Protein AF-Q5BXI2-F1 (afdb_monomer)

Sequence (247 aa):
CCRCGTRFLVDEFGHSLTKGECIYHWGKAVKQRSFGRGFDLRYLCCDGEIGQLGCQICPKGHVHDANKWLDNEGFVVTLPPLPKSSNCDEDENSDCNVYALDCEMVYTTGGCELARITIVNSKYQPILDEFVCPDNPVIDCNSRFSGLKLEDIEQAKYHITDIQAKLLNLFDSDTILVGHSLESDLIALKLIHKKIVDTSIVFPHRLGLPNKRALRNLVSEILQQIIQQDGKWFYLYCYKVIINSAY

Secondary structure (DSSP, 8-state):
-TTT-----B-TTS-B---S-EEE--SPEEEEEETTTEEEEEETTT-PBTTSPPSEEETT-----THHHH---S-EEPPPPPPPPTTS---TT---SEEEEEEEEEEETTEEEEEEEEEEETTS-EEEEEEB--SS-EEE--HHHH---HHHHHT--B-HHHHHHHHHHH--TT-EEEESSTHHHHHHTTEE-S-EEEHHHHS--TT-TT----HHHHHHHHS-----TT-TTHHHHHHHHHHHH--

Nearest PDB structures (foldseek):
  5z9x-assembly1_A  TM=8.517E-01  e=2.826E-11  Arabidopsis thaliana
  7yw5-assembly1_A  TM=8.524E-01  e=2.106E-10  Homo sapiens
  4czw-assembly1_A  TM=7.501E-01  e=2.378E-10  Neurospora crassa
  7yw5-assembly2_B  TM=8.332E-01  e=3.065E-09  Homo sapiens
  1wlj-assembly1_A  TM=8.380E-01  e=5.986E-09  Homo sapiens

InterPro domains:
  IPR012337 Ribonuclease H-like superfamily [SSF53098] (93-230)
  IPR013520 Ribonuclease H-like domain [SM00479] (97-246)
  IPR034922 RNA exonuclease 1-like, exonuclease domain [cd06145] (99-232)
  IPR036397 Ribonuclease H superfamily [G3DSA:3.30.420.10] (94-232)
  IPR047021 RNA exonuclease REXO1/REXO3/REXO4-like [PTHR12801] (71-230)

Structure (mmCIF, N/CA/C/O backbone):
data_AF-Q5BXI2-F1
#
_entry.id   AF-Q5BXI2-F1
#
loop_
_atom_site.group_PDB
_atom_site.id
_atom_site.type_symbol
_atom_site.label_atom_id
_atom_site.label_alt_id
_atom_site.label_comp_id
_atom_site.label_asym_id
_atom_site.label_entity_id
_atom_site.label_seq_id
_atom_site.pdbx_PDB_ins_code
_atom_site.Cartn_x
_atom_site.Cartn_y
_atom_site.Cartn_z
_atom_site.occupancy
_atom_site.B_iso_or_equiv
_atom_site.auth_seq_id
_atom_site.auth_comp_id
_atom_site.auth_asym_id
_atom_site.auth_atom_id
_atom_site.pdbx_PDB_model_num
ATOM 1 N N . CYS A 1 1 ? 6.507 -8.242 -16.209 1.00 90.88 1 CYS A N 1
ATOM 2 C CA . CYS A 1 1 ? 6.976 -7.127 -15.370 1.00 90.88 1 CYS A CA 1
ATOM 3 C C . CYS A 1 1 ? 5.964 -5.999 -15.469 1.00 90.88 1 CYS A C 1
ATOM 5 O O . CYS A 1 1 ? 5.747 -5.518 -16.579 1.00 90.88 1 CYS A O 1
ATOM 7 N N . CYS A 1 2 ? 5.356 -5.579 -14.358 1.00 91.19 2 CYS A N 1
ATOM 8 C CA . CYS A 1 2 ? 4.360 -4.497 -14.365 1.00 91.19 2 CYS A CA 1
ATOM 9 C C . CYS A 1 2 ? 4.967 -3.102 -14.626 1.00 91.19 2 CYS A C 1
ATOM 11 O O . CYS A 1 2 ? 4.235 -2.163 -14.915 1.00 91.19 2 CYS A O 1
ATOM 13 N N . ARG A 1 3 ? 6.303 -2.964 -14.586 1.00 92.00 3 ARG A N 1
ATOM 14 C CA . ARG A 1 3 ? 7.014 -1.700 -14.849 1.00 92.00 3 ARG A CA 1
ATOM 15 C C . ARG A 1 3 ? 7.479 -1.531 -16.296 1.00 92.00 3 ARG A C 1
ATOM 17 O O . ARG A 1 3 ? 7.164 -0.533 -16.928 1.00 92.00 3 ARG A O 1
ATOM 24 N N . CYS A 1 4 ? 8.250 -2.487 -16.819 1.00 90.12 4 CYS A N 1
ATOM 25 C CA . CYS A 1 4 ? 8.868 -2.386 -18.151 1.00 90.12 4 CYS A CA 1
ATOM 26 C C . CYS A 1 4 ? 8.162 -3.213 -19.240 1.00 90.12 4 CYS A C 1
ATOM 28 O O . CYS A 1 4 ? 8.583 -3.191 -20.390 1.00 90.12 4 CYS A O 1
ATOM 30 N N . GLY A 1 5 ? 7.138 -4.001 -18.893 1.00 88.62 5 GLY A N 1
ATOM 31 C CA . GLY A 1 5 ? 6.419 -4.864 -19.838 1.00 88.62 5 GLY A CA 1
ATOM 32 C C . GLY A 1 5 ? 7.137 -6.165 -20.226 1.00 88.62 5 GLY A C 1
ATOM 33 O O . GLY A 1 5 ? 6.490 -7.084 -20.720 1.00 88.62 5 GLY A O 1
ATOM 34 N N . THR A 1 6 ? 8.439 -6.312 -19.947 1.00 89.50 6 THR A N 1
ATOM 35 C CA . THR A 1 6 ? 9.192 -7.555 -20.205 1.00 89.50 6 THR A CA 1
ATOM 36 C C . THR A 1 6 ? 8.563 -8.753 -19.492 1.00 89.50 6 THR A C 1
ATOM 38 O O . THR A 1 6 ? 8.090 -8.635 -18.355 1.00 89.50 6 THR A O 1
ATOM 41 N N . ARG A 1 7 ? 8.590 -9.931 -20.130 1.00 88.94 7 ARG A N 1
ATOM 42 C CA . ARG A 1 7 ? 8.135 -11.186 -19.519 1.00 88.94 7 ARG A CA 1
ATOM 43 C C . ARG A 1 7 ? 8.965 -11.485 -18.265 1.00 88.94 7 ARG A C 1
ATOM 45 O O . ARG A 1 7 ? 10.182 -11.636 -18.340 1.00 88.94 7 ARG A O 1
ATOM 52 N N . PHE A 1 8 ? 8.289 -11.545 -17.122 1.00 87.81 8 PHE A N 1
ATOM 53 C CA . PHE A 1 8 ? 8.896 -11.858 -15.832 1.00 87.81 8 PHE A CA 1
ATOM 54 C C . PHE A 1 8 ? 8.501 -13.280 -15.446 1.00 87.81 8 PHE A C 1
ATOM 56 O O . PHE A 1 8 ? 7.307 -13.567 -15.387 1.00 87.81 8 PHE A O 1
ATOM 63 N N . LEU A 1 9 ? 9.488 -14.157 -15.278 1.00 85.50 9 LEU A N 1
ATOM 64 C CA . LEU A 1 9 ? 9.309 -15.545 -14.870 1.00 85.50 9 LEU A CA 1
ATOM 65 C C . LEU A 1 9 ? 9.995 -15.746 -13.520 1.00 85.50 9 LEU A C 1
ATOM 67 O O . LEU A 1 9 ? 11.162 -15.377 -13.371 1.00 85.50 9 LEU A O 1
ATOM 71 N N . VAL A 1 10 ? 9.273 -16.347 -12.583 1.00 83.50 10 VAL A N 1
ATOM 72 C CA . VAL A 1 10 ? 9.788 -16.823 -11.296 1.00 83.50 10 VAL A CA 1
ATOM 73 C C . VAL A 1 10 ? 9.682 -18.343 -11.259 1.00 83.50 10 VAL A C 1
ATOM 75 O O . VAL A 1 10 ? 8.802 -18.909 -11.914 1.00 83.50 10 VAL A O 1
ATOM 78 N N . ASP A 1 11 ? 10.611 -18.999 -10.572 1.00 82.94 11 ASP A N 1
ATOM 79 C CA . ASP A 1 11 ? 10.521 -20.434 -10.306 1.00 82.94 11 ASP A CA 1
ATOM 80 C C . ASP A 1 11 ? 9.551 -20.739 -9.149 1.00 82.94 11 ASP A C 1
ATOM 82 O O . ASP A 1 11 ? 8.935 -19.842 -8.572 1.00 82.94 11 ASP A O 1
ATOM 86 N N . GLU A 1 12 ? 9.398 -22.022 -8.821 1.00 78.38 12 GLU A N 1
ATOM 87 C CA . GLU A 1 12 ? 8.531 -22.496 -7.732 1.00 78.38 12 GLU A CA 1
ATOM 88 C C . GLU A 1 12 ? 8.981 -22.045 -6.330 1.00 78.38 12 GLU A C 1
ATOM 90 O O . GLU A 1 12 ? 8.193 -22.094 -5.390 1.00 78.38 12 GLU A O 1
ATOM 95 N N . PHE A 1 13 ? 10.222 -21.570 -6.193 1.00 73.56 13 PHE A N 1
ATOM 96 C CA . PHE A 1 13 ? 10.795 -21.042 -4.954 1.00 73.56 13 PHE A CA 1
ATOM 97 C C . PHE A 1 13 ? 10.788 -19.505 -4.921 1.00 73.56 13 PHE A C 1
ATOM 99 O O . PHE A 1 13 ? 11.343 -18.900 -4.005 1.00 73.56 13 PHE A O 1
ATOM 106 N N . GLY A 1 14 ? 10.188 -18.864 -5.928 1.00 72.88 14 GLY A N 1
ATOM 107 C CA . GLY A 1 14 ? 10.138 -17.413 -6.065 1.00 72.88 14 GLY A CA 1
ATOM 108 C C . GLY A 1 14 ? 11.410 -16.789 -6.645 1.00 72.88 14 GLY A C 1
ATOM 109 O O . GLY A 1 14 ? 11.481 -15.573 -6.783 1.00 72.88 14 GLY A O 1
ATOM 110 N N . HIS A 1 15 ? 12.433 -17.537 -7.052 1.00 78.31 15 HIS A N 1
ATOM 111 C CA . HIS A 1 15 ? 13.613 -16.906 -7.643 1.00 78.31 15 HIS A CA 1
ATOM 112 C C . HIS A 1 15 ? 13.342 -16.420 -9.070 1.00 78.31 15 HIS A C 1
ATOM 114 O O . HIS A 1 15 ? 12.732 -17.106 -9.892 1.00 78.31 15 HIS A O 1
ATOM 120 N N . SER A 1 16 ? 13.848 -15.227 -9.395 1.00 82.94 16 SER A N 1
ATOM 121 C CA . SER A 1 16 ? 13.738 -14.659 -10.741 1.00 82.94 16 SER A CA 1
ATOM 122 C C . SER A 1 16 ? 14.539 -15.474 -11.761 1.00 82.94 16 SER A C 1
ATOM 124 O O . SER A 1 16 ? 15.770 -15.498 -11.728 1.00 82.94 16 SER A O 1
ATOM 126 N N . LEU A 1 17 ? 13.843 -16.061 -12.736 1.00 84.19 17 LEU A N 1
ATOM 127 C CA . LEU A 1 17 ? 14.441 -16.710 -13.908 1.00 84.19 17 LEU A CA 1
ATOM 128 C C . LEU A 1 17 ? 14.767 -15.702 -15.017 1.00 84.19 17 LEU A C 1
ATOM 130 O O . LEU A 1 17 ? 15.656 -15.934 -15.842 1.00 84.19 17 LEU A O 1
ATOM 134 N N . THR A 1 18 ? 14.057 -14.571 -15.052 1.00 81.75 18 THR A N 1
ATOM 135 C CA . THR A 1 18 ? 14.346 -13.486 -15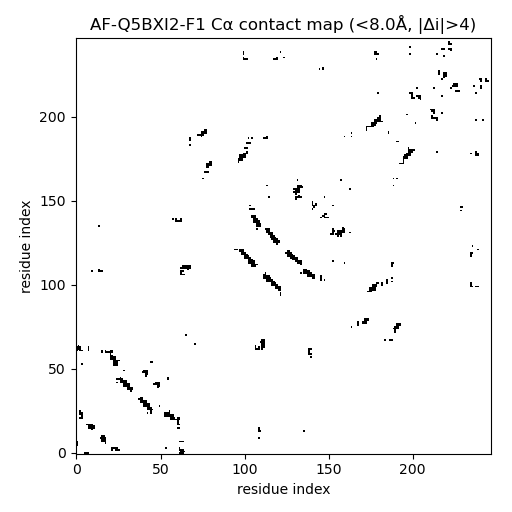.993 1.00 81.75 18 THR A CA 1
ATOM 136 C C . THR A 1 18 ? 15.645 -12.792 -15.587 1.00 81.75 18 THR A C 1
ATOM 138 O O . THR A 1 18 ? 15.716 -12.140 -14.547 1.00 81.75 18 THR A O 1
ATOM 141 N N . LYS A 1 19 ? 16.678 -12.924 -16.424 1.00 77.19 19 LYS A N 1
ATOM 142 C CA . LYS A 1 19 ? 17.971 -12.252 -16.244 1.00 77.19 19 LYS A CA 1
ATOM 143 C C . LYS A 1 19 ? 17.949 -10.868 -16.892 1.00 77.19 19 LYS A C 1
ATOM 145 O O . LYS A 1 19 ? 17.468 -10.731 -18.014 1.00 77.19 19 LYS A O 1
ATOM 150 N N . GLY A 1 20 ? 18.528 -9.880 -16.214 1.00 81.25 20 GLY A N 1
ATOM 151 C CA . GLY A 1 20 ? 18.693 -8.519 -16.724 1.00 81.25 20 GLY A CA 1
ATOM 152 C C . GLY A 1 20 ? 18.150 -7.450 -15.780 1.00 81.25 20 GLY A C 1
ATOM 153 O O . GLY A 1 20 ? 17.388 -7.729 -14.855 1.00 81.25 20 GLY A O 1
ATOM 154 N N . GLU A 1 21 ? 18.568 -6.213 -16.023 1.00 87.69 21 GLU A N 1
ATOM 155 C CA . GLU A 1 21 ? 18.090 -5.052 -15.284 1.00 87.69 21 GLU A CA 1
ATOM 156 C C . GLU A 1 21 ? 16.706 -4.627 -15.786 1.00 87.69 21 GLU A C 1
ATOM 158 O O . GLU A 1 21 ? 16.437 -4.571 -16.990 1.00 87.69 21 GLU A O 1
ATOM 163 N N . CYS A 1 22 ? 15.813 -4.276 -14.861 1.00 92.38 22 CYS A N 1
ATOM 164 C CA . CYS A 1 22 ? 14.521 -3.718 -15.232 1.00 92.38 22 CYS A CA 1
ATOM 165 C C . CYS A 1 22 ? 14.654 -2.204 -15.411 1.00 92.38 22 CYS A C 1
ATOM 167 O O . CYS A 1 22 ? 14.679 -1.457 -14.433 1.00 92.38 22 CYS A O 1
ATOM 169 N N . ILE A 1 23 ? 14.693 -1.761 -16.667 1.00 93.50 23 ILE A N 1
ATOM 170 C CA . ILE A 1 23 ? 14.739 -0.347 -17.050 1.00 93.50 23 ILE A CA 1
ATOM 171 C C . ILE A 1 23 ? 13.316 0.124 -17.381 1.00 93.50 23 ILE A C 1
ATOM 173 O O . ILE A 1 23 ? 12.666 -0.431 -18.268 1.00 93.50 23 ILE A O 1
ATOM 177 N N . TYR A 1 24 ? 12.798 1.117 -16.658 1.00 93.56 24 TYR A N 1
ATOM 178 C CA . TYR A 1 24 ? 11.396 1.538 -16.751 1.00 93.56 24 TYR A CA 1
ATOM 179 C C . TYR A 1 24 ? 11.196 3.045 -16.548 1.00 93.56 24 TYR A C 1
ATOM 181 O O . TYR A 1 24 ? 12.058 3.750 -16.024 1.00 93.56 24 TYR A O 1
ATOM 189 N N . HIS A 1 25 ? 10.030 3.535 -16.969 1.00 93.06 25 HIS A N 1
ATOM 190 C CA . HIS A 1 25 ? 9.534 4.876 -16.654 1.00 93.06 25 HIS A CA 1
ATOM 191 C C . HIS A 1 25 ? 8.541 4.767 -15.501 1.00 93.06 25 HIS A C 1
ATOM 193 O O . HIS A 1 25 ? 7.536 4.071 -15.618 1.00 93.06 25 HIS A O 1
ATOM 199 N N . TRP A 1 26 ? 8.802 5.436 -14.377 1.00 89.88 26 TRP A N 1
ATOM 200 C CA . TRP A 1 26 ? 7.855 5.447 -13.251 1.00 89.88 26 TRP A CA 1
ATOM 201 C C . TRP A 1 26 ? 6.676 6.404 -13.493 1.00 89.88 26 TRP A C 1
ATOM 203 O O . TRP A 1 26 ? 5.606 6.243 -12.907 1.00 89.88 26 TRP A O 1
ATOM 213 N N . GLY A 1 27 ? 6.874 7.430 -14.326 1.00 88.50 27 GLY A N 1
ATOM 214 C CA . GLY A 1 27 ? 5.874 8.448 -14.630 1.00 88.50 27 GLY A CA 1
ATOM 215 C C . GLY A 1 27 ? 5.015 8.054 -15.826 1.00 88.50 27 GLY A C 1
ATOM 216 O O . GLY A 1 27 ? 5.515 7.498 -16.798 1.00 88.50 27 GLY A O 1
ATOM 217 N N . LYS A 1 28 ? 3.721 8.388 -15.793 1.00 87.44 28 LYS A N 1
ATOM 218 C CA . LYS A 1 28 ? 2.828 8.192 -16.946 1.00 87.44 28 LYS A CA 1
ATOM 219 C C . LYS A 1 28 ? 3.202 9.138 -18.092 1.00 87.44 28 LYS A C 1
ATOM 221 O O . LYS A 1 28 ? 3.640 10.263 -17.849 1.00 87.44 28 LYS A O 1
ATOM 226 N N . ALA A 1 29 ? 2.985 8.701 -19.331 1.00 89.50 29 ALA A N 1
ATOM 227 C CA . ALA A 1 29 ? 3.041 9.580 -20.494 1.00 89.50 29 ALA A CA 1
ATOM 228 C C . ALA A 1 29 ? 1.805 10.493 -20.529 1.00 89.50 29 ALA A C 1
ATOM 230 O O . ALA A 1 29 ? 0.672 10.018 -20.426 1.00 89.50 29 ALA A O 1
ATOM 231 N N . VAL A 1 30 ? 2.018 11.800 -20.671 1.00 88.56 30 VAL A N 1
ATOM 232 C CA . VAL A 1 30 ? 0.955 12.812 -20.737 1.00 88.56 30 VAL A CA 1
ATOM 233 C C . VAL A 1 30 ? 1.136 13.703 -21.960 1.00 88.56 30 VAL A C 1
ATOM 235 O O . VAL A 1 30 ? 2.252 13.889 -22.443 1.00 88.56 30 VAL A O 1
ATOM 238 N N . LYS A 1 31 ? 0.031 14.261 -22.472 1.00 87.38 31 LYS A N 1
ATOM 239 C CA . LYS A 1 31 ? 0.085 15.245 -23.561 1.00 87.38 31 LYS A CA 1
ATOM 240 C C . LYS A 1 31 ? 0.654 16.549 -23.017 1.00 87.38 31 LYS A C 1
ATOM 242 O O . LYS A 1 31 ? 0.015 17.197 -22.189 1.00 87.38 31 LYS A O 1
ATOM 247 N N . GLN A 1 32 ? 1.822 16.934 -23.504 1.00 82.38 32 GLN A N 1
ATOM 248 C CA . GLN A 1 32 ? 2.461 18.204 -23.200 1.00 82.38 32 GLN A CA 1
ATOM 249 C C . GLN A 1 32 ? 2.498 19.083 -24.445 1.00 82.38 32 GLN A C 1
ATOM 251 O O . GLN A 1 32 ? 2.556 18.595 -25.573 1.00 82.38 32 GLN A O 1
ATOM 256 N N . ARG A 1 33 ? 2.419 20.400 -24.249 1.00 80.44 33 ARG A N 1
ATOM 257 C CA . ARG A 1 33 ? 2.465 21.361 -25.350 1.00 80.44 33 ARG A CA 1
ATOM 258 C C . ARG A 1 33 ? 3.922 21.631 -25.712 1.00 80.44 33 ARG A C 1
ATOM 260 O O . ARG A 1 33 ? 4.651 22.221 -24.922 1.00 80.44 33 ARG A O 1
ATOM 267 N N . SER A 1 34 ? 4.313 21.250 -26.919 1.00 74.62 34 SER A N 1
ATOM 268 C CA . SER A 1 34 ? 5.647 21.508 -27.453 1.00 74.62 34 SER A CA 1
ATOM 269 C C . SER A 1 34 ? 5.679 22.855 -28.163 1.00 74.62 34 SER A C 1
ATOM 271 O O . SER A 1 34 ? 4.798 23.180 -28.969 1.00 74.62 34 SER A O 1
ATOM 273 N N . PHE A 1 35 ? 6.705 23.656 -27.873 1.00 67.38 35 PHE A N 1
ATOM 274 C CA . PHE A 1 35 ? 6.860 24.984 -28.463 1.00 67.38 35 PHE A CA 1
ATOM 275 C C . PHE A 1 35 ? 6.939 24.875 -29.997 1.00 67.38 35 PHE A C 1
ATOM 277 O O . PHE A 1 35 ? 7.850 24.261 -30.546 1.00 67.38 35 PHE A O 1
ATOM 284 N N . GLY A 1 36 ? 5.941 25.425 -30.693 1.00 71.44 36 GLY A N 1
ATOM 285 C CA . GLY A 1 36 ? 5.889 25.478 -32.159 1.00 71.44 36 GLY A CA 1
ATOM 286 C C . GLY A 1 36 ? 5.508 24.185 -32.901 1.00 71.44 36 GLY A C 1
ATOM 287 O O . GLY A 1 36 ? 5.389 24.244 -34.120 1.00 71.44 36 GLY A O 1
ATOM 288 N N . ARG A 1 37 ? 5.283 23.043 -32.224 1.00 68.25 37 ARG A N 1
ATOM 289 C CA . ARG A 1 37 ? 4.939 21.751 -32.881 1.00 68.25 37 ARG A CA 1
ATOM 290 C C . ARG A 1 37 ? 3.617 21.108 -32.450 1.00 68.25 37 ARG A C 1
ATOM 292 O O . ARG A 1 37 ? 3.277 20.037 -32.936 1.00 68.25 37 ARG A O 1
ATOM 299 N N . GLY A 1 38 ? 2.837 21.762 -31.590 1.00 81.56 38 GLY A N 1
ATOM 300 C CA . GLY A 1 38 ? 1.549 21.234 -31.131 1.00 81.56 38 GLY A CA 1
ATOM 301 C C . GLY A 1 38 ? 1.671 20.475 -29.811 1.00 81.56 38 GLY A C 1
ATOM 302 O O . GLY A 1 38 ? 2.246 21.004 -28.861 1.00 81.56 38 GLY A O 1
ATOM 303 N N . PHE A 1 39 ? 1.075 19.285 -29.722 1.00 81.81 39 PHE A N 1
ATOM 304 C CA . PHE A 1 39 ? 1.087 18.456 -28.514 1.00 81.81 39 PHE A CA 1
ATOM 305 C C . PHE A 1 39 ? 1.869 17.169 -28.754 1.00 81.81 39 PHE A C 1
ATOM 307 O O . PHE A 1 39 ? 1.514 16.415 -29.658 1.00 81.81 39 PHE A O 1
ATOM 314 N N . ASP A 1 40 ? 2.835 16.884 -27.883 1.00 86.12 40 ASP A N 1
ATOM 315 C CA . ASP A 1 40 ? 3.584 15.629 -27.874 1.00 86.12 40 ASP A CA 1
ATOM 316 C C . ASP A 1 40 ? 3.250 14.827 -26.614 1.00 86.12 40 ASP A C 1
ATOM 318 O O . ASP A 1 40 ? 2.929 15.380 -25.560 1.00 86.12 40 ASP A O 1
ATOM 322 N N . LEU A 1 41 ? 3.316 13.501 -26.710 1.00 89.81 41 LEU A N 1
ATOM 323 C CA . LEU A 1 41 ? 3.187 12.625 -25.551 1.00 89.81 41 LEU A CA 1
ATOM 324 C C . LEU A 1 41 ? 4.566 12.394 -24.930 1.00 89.81 41 LEU A C 1
ATOM 326 O O . LEU A 1 41 ? 5.440 11.812 -25.572 1.00 89.81 41 LEU A O 1
ATOM 330 N N . ARG A 1 42 ? 4.739 12.826 -23.677 1.00 90.88 42 ARG A N 1
ATOM 331 C CA . ARG A 1 42 ? 6.013 12.734 -22.951 1.00 90.88 42 ARG A CA 1
ATOM 332 C C . ARG A 1 42 ? 5.837 12.156 -21.555 1.00 90.88 42 ARG A C 1
ATOM 334 O O . ARG A 1 42 ? 4.821 12.401 -20.898 1.00 90.88 42 ARG A O 1
ATOM 341 N N . TYR A 1 43 ? 6.817 11.384 -21.098 1.00 91.62 43 TYR A N 1
ATOM 342 C CA . TYR A 1 43 ? 6.814 10.783 -19.767 1.00 91.62 43 TYR A CA 1
ATOM 343 C C . TYR A 1 43 ? 7.058 11.823 -18.671 1.00 91.62 43 TYR A C 1
ATOM 345 O O . TYR A 1 43 ? 8.051 12.542 -18.697 1.00 91.62 43 TYR A O 1
ATOM 353 N N . LEU A 1 44 ? 6.207 11.841 -17.641 1.00 89.62 44 LEU A N 1
ATOM 354 C CA . LEU A 1 44 ? 6.341 12.759 -16.498 1.00 89.62 44 LEU A CA 1
ATOM 355 C C . LEU A 1 44 ? 7.648 12.597 -15.703 1.00 89.62 44 LEU A C 1
ATOM 357 O O . LEU A 1 44 ? 8.008 13.485 -14.938 1.00 89.62 44 LEU A O 1
ATOM 361 N N . CYS A 1 45 ? 8.330 11.460 -15.835 1.00 90.38 45 CYS A N 1
ATOM 362 C CA . CYS A 1 45 ? 9.532 11.162 -15.066 1.00 90.38 45 CYS A CA 1
ATOM 363 C C . CYS A 1 45 ? 10.812 11.804 -15.603 1.00 90.38 45 CYS A C 1
ATOM 365 O O . CYS A 1 45 ? 11.689 12.130 -14.808 1.00 90.38 45 CYS A O 1
ATOM 367 N N . CYS A 1 46 ? 10.937 11.951 -16.922 1.00 90.81 46 CYS A N 1
ATOM 368 C CA . CYS A 1 46 ? 12.170 12.406 -17.573 1.00 90.81 46 CYS A CA 1
ATOM 369 C C . CYS A 1 46 ? 11.931 13.263 -18.823 1.00 90.81 46 CYS A C 1
ATOM 371 O O . CYS A 1 46 ? 12.882 13.563 -19.536 1.00 90.81 46 CYS A O 1
ATOM 373 N N . ASP A 1 47 ? 10.672 13.588 -19.126 1.00 88.94 47 ASP A N 1
ATOM 374 C CA . ASP A 1 47 ? 10.239 14.249 -20.362 1.00 88.94 47 ASP A CA 1
ATOM 375 C C . ASP A 1 47 ? 10.611 13.499 -21.660 1.00 88.94 47 ASP A C 1
ATOM 377 O O . ASP A 1 47 ? 10.628 14.064 -22.752 1.00 88.94 47 ASP A O 1
ATOM 381 N N . GLY A 1 48 ? 10.892 12.198 -21.544 1.00 89.06 48 GLY A N 1
ATOM 382 C CA . GLY A 1 48 ? 11.216 11.331 -22.675 1.00 89.06 48 GLY A CA 1
ATOM 383 C C . GLY A 1 48 ? 10.005 11.061 -23.567 1.00 89.06 48 GLY A C 1
ATOM 384 O O . GLY A 1 48 ? 8.859 11.084 -23.110 1.00 89.06 48 GLY A O 1
ATOM 385 N N . GLU A 1 49 ? 10.261 10.774 -24.839 1.00 90.31 49 GLU A N 1
ATOM 386 C CA . GLU A 1 49 ? 9.228 10.439 -25.826 1.00 90.31 49 GLU A CA 1
ATOM 387 C C . GLU A 1 49 ? 8.681 9.018 -25.612 1.00 90.31 49 GLU A C 1
ATOM 389 O O . GLU A 1 49 ? 9.376 8.126 -25.111 1.00 90.31 49 GLU A O 1
ATOM 394 N N . ILE A 1 50 ? 7.433 8.772 -26.029 1.00 90.19 50 ILE A N 1
ATOM 395 C CA . ILE A 1 50 ? 6.871 7.412 -26.029 1.00 90.19 50 ILE A CA 1
ATOM 396 C C . ILE A 1 50 ? 7.749 6.484 -26.880 1.00 90.19 50 ILE A C 1
ATOM 398 O O . ILE A 1 50 ? 8.104 6.800 -28.009 1.00 90.19 50 ILE A O 1
ATOM 402 N N . GLY A 1 51 ? 8.054 5.304 -26.336 1.00 86.06 51 GLY A N 1
ATOM 403 C CA . GLY A 1 51 ? 8.891 4.291 -26.985 1.00 86.06 51 GLY A CA 1
ATOM 404 C C . GLY A 1 51 ? 10.377 4.374 -26.628 1.00 86.06 51 GLY A C 1
ATOM 405 O O . GLY A 1 51 ? 11.101 3.415 -26.885 1.00 86.06 51 GLY A O 1
ATOM 406 N N . GLN A 1 52 ? 10.834 5.457 -25.986 1.00 89.56 52 GLN A N 1
ATOM 407 C CA . GLN A 1 52 ? 12.193 5.516 -25.443 1.00 89.56 52 GLN A CA 1
ATOM 408 C C . GLN A 1 52 ? 12.373 4.549 -24.266 1.00 89.56 52 GLN A C 1
ATOM 410 O O . GLN A 1 52 ? 11.4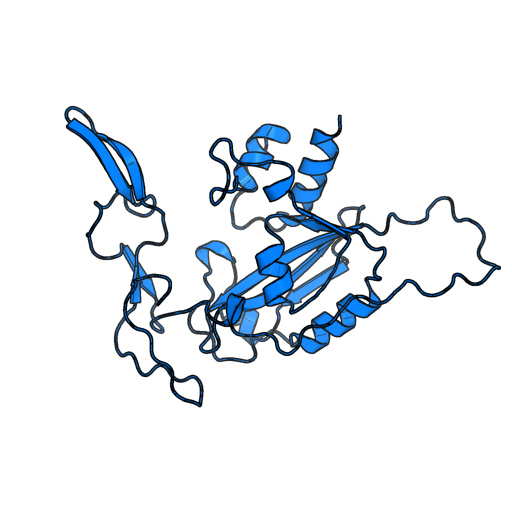38 4.294 -23.499 1.00 89.56 52 GLN A O 1
ATOM 415 N N . LEU A 1 53 ? 13.606 4.054 -24.105 1.00 89.94 53 LEU A N 1
ATOM 416 C CA . LEU A 1 53 ? 14.013 3.242 -22.957 1.00 89.94 53 LEU A CA 1
ATOM 417 C C . LEU A 1 53 ? 13.709 3.964 -21.639 1.00 89.94 53 LEU A C 1
ATOM 419 O O . LEU A 1 53 ? 13.726 5.193 -21.572 1.00 89.94 53 LEU A O 1
ATOM 423 N N . GLY A 1 54 ? 13.419 3.182 -20.598 1.00 90.94 54 GLY A N 1
ATOM 424 C CA . GLY A 1 54 ? 13.117 3.700 -19.267 1.00 90.94 54 GLY A CA 1
ATOM 425 C C . GLY A 1 54 ? 14.215 4.602 -18.702 1.00 90.94 54 GLY A C 1
ATOM 426 O O . GLY A 1 54 ? 15.397 4.399 -18.968 1.00 90.94 54 GLY A O 1
ATOM 427 N N . CYS A 1 55 ? 13.829 5.584 -17.889 1.00 92.38 55 CYS A N 1
ATOM 428 C CA . CYS A 1 55 ? 14.770 6.500 -17.239 1.00 92.38 55 CYS A CA 1
ATOM 429 C C . CYS A 1 55 ? 15.231 6.042 -15.845 1.00 92.38 55 CYS A C 1
ATOM 431 O O . CYS A 1 55 ? 15.997 6.748 -15.192 1.00 92.38 55 CYS A O 1
ATOM 433 N N . GLN A 1 56 ? 14.715 4.919 -15.341 1.00 92.38 56 GLN A N 1
ATOM 434 C CA . GLN A 1 56 ? 15.043 4.386 -14.023 1.00 92.38 56 GLN A CA 1
ATOM 435 C C . GLN A 1 56 ? 15.368 2.896 -14.111 1.00 92.38 56 GLN A C 1
ATOM 437 O O . GLN A 1 56 ? 14.754 2.163 -14.884 1.00 92.38 56 GLN A O 1
ATOM 442 N N . ILE A 1 57 ? 16.319 2.458 -13.289 1.00 91.56 57 ILE A N 1
ATOM 443 C CA . ILE A 1 57 ? 16.778 1.072 -13.211 1.00 91.56 57 ILE A CA 1
ATOM 444 C C . ILE A 1 57 ? 16.333 0.489 -11.867 1.00 91.56 57 ILE A C 1
ATOM 446 O O . ILE A 1 57 ? 16.519 1.119 -10.826 1.00 91.56 57 ILE A O 1
ATOM 450 N N . CYS A 1 58 ? 15.727 -0.699 -11.885 1.00 89.62 58 CYS A N 1
ATOM 451 C CA . CYS A 1 58 ? 15.491 -1.503 -10.688 1.00 89.62 58 CYS A CA 1
ATOM 452 C C 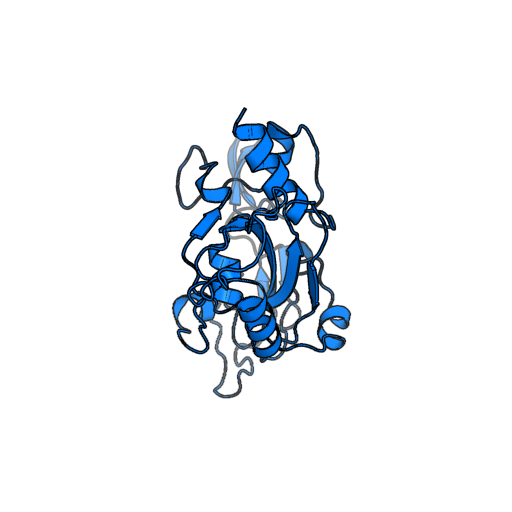. CYS A 1 58 ? 16.628 -2.533 -10.551 1.00 89.62 58 CYS A C 1
ATOM 454 O O . CYS A 1 58 ? 16.713 -3.446 -11.380 1.00 89.62 58 CYS A O 1
ATOM 456 N N . PRO A 1 59 ? 17.505 -2.394 -9.540 1.00 77.12 59 PRO A N 1
ATOM 457 C CA . PRO A 1 59 ? 18.778 -3.112 -9.488 1.00 77.12 59 PRO A CA 1
ATOM 458 C C . PRO A 1 59 ? 18.621 -4.615 -9.240 1.00 77.12 59 PRO A C 1
ATOM 460 O O . PRO A 1 59 ? 19.394 -5.402 -9.774 1.00 77.12 59 PRO A O 1
ATOM 463 N N . LYS A 1 60 ? 17.611 -5.035 -8.466 1.00 84.88 60 LYS A N 1
ATOM 464 C CA . LYS A 1 60 ? 17.370 -6.461 -8.184 1.00 84.88 60 LYS A CA 1
ATOM 465 C C . LYS A 1 60 ? 16.507 -7.158 -9.244 1.00 84.88 60 LYS A C 1
ATOM 467 O O . LYS A 1 60 ? 16.233 -8.347 -9.116 1.00 84.88 60 LYS A O 1
ATOM 472 N N . GLY A 1 61 ? 16.096 -6.444 -10.295 1.00 88.75 61 GLY A N 1
ATOM 473 C CA . GLY A 1 61 ? 15.414 -7.024 -11.450 1.00 88.75 61 GLY A CA 1
ATOM 474 C C . GLY A 1 61 ? 13.961 -6.586 -11.613 1.00 88.75 61 GLY A C 1
ATOM 475 O O . GLY A 1 61 ? 13.569 -5.465 -11.290 1.00 88.75 61 GLY A O 1
ATOM 476 N N . HIS A 1 62 ? 13.169 -7.458 -12.225 1.00 92.31 62 HIS A N 1
ATOM 477 C CA . HIS A 1 62 ? 11.792 -7.183 -12.626 1.00 92.31 62 HIS A CA 1
ATOM 478 C C . HIS A 1 62 ? 10.801 -7.470 -11.491 1.00 92.31 62 HIS A C 1
ATOM 480 O O . HIS A 1 62 ? 11.072 -8.278 -10.615 1.00 92.31 62 HIS A O 1
ATOM 486 N N . VAL A 1 63 ? 9.634 -6.822 -11.533 1.00 93.06 63 VAL A N 1
ATOM 487 C CA . VAL A 1 63 ? 8.592 -6.939 -10.499 1.00 93.06 63 VAL A CA 1
ATOM 488 C C . VAL A 1 63 ? 7.223 -7.231 -11.116 1.00 93.06 63 VAL A C 1
ATOM 490 O O . VAL A 1 63 ? 6.985 -6.952 -12.301 1.00 93.06 63 VAL A O 1
ATOM 493 N N . HIS A 1 64 ? 6.310 -7.780 -10.323 1.00 91.88 64 HIS A N 1
ATOM 494 C CA . HIS A 1 64 ? 4.911 -7.999 -10.688 1.00 91.88 64 HIS A CA 1
ATOM 495 C C . HIS A 1 64 ? 3.993 -7.688 -9.506 1.00 91.88 64 HIS A C 1
ATOM 497 O O . HIS A 1 64 ? 4.432 -7.579 -8.369 1.00 91.88 64 HIS A O 1
ATOM 503 N N . ASP A 1 65 ? 2.712 -7.544 -9.800 1.00 91.81 65 ASP A N 1
ATOM 504 C CA . ASP A 1 65 ? 1.625 -7.294 -8.854 1.00 91.81 65 ASP A CA 1
ATOM 505 C C . ASP A 1 65 ? 0.474 -8.290 -9.072 1.00 91.81 65 ASP A C 1
ATOM 507 O O . ASP A 1 65 ? -0.681 -8.016 -8.761 1.00 91.81 65 ASP A O 1
ATOM 511 N N . ALA A 1 66 ? 0.791 -9.458 -9.640 1.00 89.44 66 ALA A N 1
ATOM 512 C CA . ALA A 1 66 ? -0.194 -10.481 -9.989 1.00 89.44 66 ALA A CA 1
ATOM 513 C C . ALA A 1 66 ? -0.923 -11.044 -8.757 1.00 89.44 66 ALA A C 1
ATOM 515 O O . ALA A 1 66 ? -2.089 -11.420 -8.863 1.00 89.44 66 ALA A O 1
ATOM 516 N N . ASN A 1 67 ? -0.266 -11.044 -7.593 1.00 88.44 67 ASN A N 1
ATOM 517 C CA . ASN A 1 67 ? -0.870 -11.442 -6.325 1.00 88.44 67 ASN A CA 1
ATOM 518 C C . ASN A 1 67 ? -2.106 -10.602 -5.974 1.00 88.44 67 ASN A C 1
ATOM 520 O O . ASN A 1 67 ? -3.034 -11.131 -5.384 1.00 88.44 67 ASN A O 1
ATOM 524 N N . LYS A 1 68 ? -2.207 -9.350 -6.442 1.00 87.31 68 LYS A N 1
ATOM 525 C CA . LYS A 1 68 ? -3.406 -8.524 -6.223 1.00 87.31 68 LYS A CA 1
ATOM 526 C C . LYS A 1 68 ? -4.690 -9.104 -6.824 1.00 87.31 68 LYS A C 1
ATOM 528 O O . LYS A 1 68 ? -5.775 -8.725 -6.402 1.00 87.31 68 LYS A O 1
ATOM 533 N N . TRP A 1 69 ? -4.570 -9.968 -7.833 1.00 85.81 69 TRP A N 1
ATOM 534 C CA . TRP A 1 69 ? -5.705 -10.478 -8.611 1.00 85.81 69 TRP A CA 1
ATOM 535 C C . TRP A 1 69 ? -5.824 -12.002 -8.592 1.00 85.81 69 TRP A C 1
ATOM 537 O O . TRP A 1 69 ? -6.885 -12.531 -8.916 1.00 85.81 69 TRP A O 1
ATOM 547 N N . LEU A 1 70 ? -4.728 -12.703 -8.296 1.00 87.38 70 LEU A N 1
ATOM 548 C CA . LEU A 1 70 ? -4.649 -14.162 -8.367 1.00 87.38 70 LEU A CA 1
ATOM 549 C C . LEU A 1 70 ? -4.563 -14.827 -6.992 1.00 87.38 70 LEU A C 1
ATOM 551 O O . LEU A 1 70 ? -4.917 -15.998 -6.885 1.00 87.38 70 LEU A O 1
ATOM 555 N N . ASP A 1 71 ? -4.088 -14.112 -5.970 1.00 88.38 71 ASP A N 1
ATOM 556 C CA . ASP A 1 71 ? -3.992 -14.643 -4.613 1.00 88.38 71 ASP A CA 1
ATOM 557 C C . ASP A 1 71 ? -5.287 -14.351 -3.848 1.00 88.38 71 ASP A C 1
ATOM 559 O O . ASP A 1 71 ? -5.633 -13.198 -3.602 1.00 88.38 71 ASP A O 1
ATOM 563 N N . ASN A 1 72 ? -5.997 -15.417 -3.479 1.00 89.06 72 ASN A N 1
ATOM 564 C CA . ASN A 1 72 ? -7.228 -15.364 -2.689 1.00 89.06 72 ASN A CA 1
ATOM 565 C C . ASN A 1 72 ? -7.053 -16.021 -1.308 1.00 89.06 72 ASN A C 1
ATOM 567 O O . ASN A 1 72 ? -8.042 -16.288 -0.621 1.00 89.06 72 ASN A O 1
ATOM 571 N N . GLU A 1 73 ? -5.818 -16.319 -0.898 1.00 92.25 73 GLU A N 1
ATOM 572 C CA . GLU A 1 73 ? -5.517 -17.009 0.356 1.00 92.25 73 GLU A CA 1
ATOM 573 C C . GLU A 1 73 ? -5.106 -16.034 1.464 1.00 92.25 73 GLU A C 1
ATOM 575 O O . GLU A 1 73 ? -4.560 -14.960 1.215 1.00 92.25 73 GLU A O 1
ATOM 580 N N . GLY A 1 74 ? -5.343 -16.421 2.721 1.00 94.25 74 GLY A N 1
ATOM 581 C CA . GLY A 1 74 ? -4.931 -15.644 3.898 1.00 94.25 74 GLY A CA 1
ATOM 582 C C . GLY A 1 74 ? -5.798 -14.418 4.203 1.00 94.25 74 GLY A C 1
ATOM 583 O O . GLY A 1 74 ? -5.411 -13.598 5.034 1.00 94.25 74 GLY A O 1
ATOM 584 N N . PHE A 1 75 ? -6.958 -14.283 3.552 1.00 96.88 75 PHE A N 1
ATOM 585 C CA . PHE A 1 75 ? -7.899 -13.207 3.845 1.00 96.88 75 PHE A CA 1
ATOM 586 C C . PHE A 1 75 ? -8.645 -13.436 5.160 1.00 96.88 75 PHE A C 1
ATOM 588 O O . PHE A 1 75 ? -9.254 -14.487 5.369 1.00 96.88 75 PHE A O 1
ATOM 595 N N . VAL A 1 76 ? -8.655 -12.417 6.018 1.00 97.44 76 VAL A N 1
ATOM 596 C CA . VAL A 1 76 ? -9.441 -12.385 7.257 1.00 97.44 76 VAL A CA 1
ATOM 597 C C . VAL A 1 76 ? -10.613 -11.414 7.134 1.00 97.44 76 VAL A C 1
ATOM 599 O O . VAL A 1 76 ? -10.555 -10.444 6.381 1.00 97.44 76 VAL A O 1
ATOM 602 N N . VAL A 1 77 ? -11.696 -11.665 7.869 1.00 97.62 77 VAL A N 1
ATOM 603 C CA . VAL A 1 77 ? -12.919 -10.844 7.841 1.00 97.62 77 VAL A CA 1
ATOM 604 C C . VAL A 1 77 ? -13.146 -10.237 9.221 1.00 97.62 77 VAL A C 1
ATOM 606 O O . VAL A 1 77 ? -13.075 -10.954 10.218 1.00 97.62 77 VAL A O 1
ATOM 609 N N . THR A 1 78 ? -13.460 -8.940 9.292 1.00 95.81 78 THR A N 1
ATOM 610 C CA . THR A 1 78 ? -13.836 -8.298 10.567 1.00 95.81 78 THR A CA 1
ATOM 611 C C . THR A 1 78 ? -15.092 -8.934 11.160 1.00 9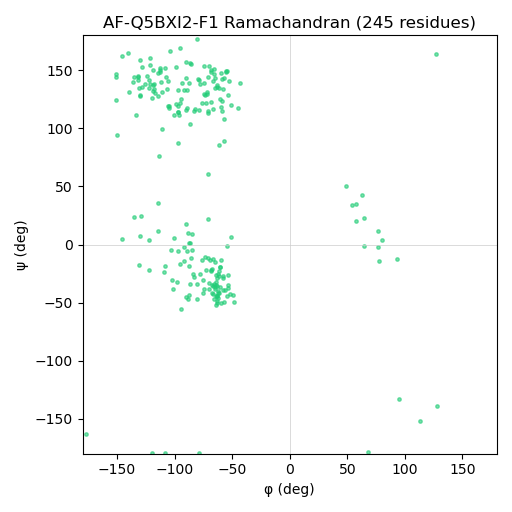5.81 78 THR A C 1
ATOM 613 O O . THR A 1 78 ? -16.079 -9.144 10.447 1.00 95.81 78 THR A O 1
ATOM 616 N N . LEU A 1 79 ? -15.066 -9.206 12.464 1.00 94.00 79 LEU A N 1
ATOM 617 C CA . LEU A 1 79 ? -16.144 -9.885 13.182 1.00 94.00 79 LEU A CA 1
ATOM 618 C C . LEU A 1 79 ? -17.227 -8.899 13.650 1.00 94.00 79 LEU A C 1
ATOM 620 O O . LEU A 1 79 ? -16.925 -7.724 13.841 1.00 94.00 79 LEU A O 1
ATOM 624 N N . PRO A 1 80 ? -18.479 -9.346 13.859 1.00 92.06 80 PRO A N 1
ATOM 625 C CA . PRO A 1 80 ? -19.511 -8.518 14.478 1.00 92.06 80 PRO A CA 1
ATOM 626 C C . PRO A 1 80 ? -19.084 -7.968 15.847 1.00 92.06 80 PRO A C 1
ATOM 628 O O . PRO A 1 80 ? -18.343 -8.654 16.558 1.00 92.06 80 PRO A O 1
ATOM 631 N N . PRO A 1 81 ? -19.571 -6.777 16.245 1.00 87.69 81 PRO A N 1
ATOM 632 C CA . PRO A 1 81 ? -19.280 -6.224 17.561 1.00 87.69 81 PRO A CA 1
ATOM 633 C C . PRO A 1 81 ? -19.755 -7.177 18.659 1.00 87.69 81 PRO A C 1
ATOM 635 O O . PRO A 1 81 ? -20.818 -7.801 18.559 1.00 87.69 81 PRO A O 1
ATOM 638 N N . LEU A 1 82 ? -18.970 -7.274 19.731 1.00 82.38 82 LEU A N 1
ATOM 639 C CA . LEU A 1 82 ? -19.370 -8.042 20.903 1.00 82.38 82 LEU A CA 1
ATOM 640 C C . LEU A 1 82 ? -20.610 -7.398 21.549 1.00 82.38 82 LEU A C 1
ATOM 642 O O . LEU A 1 82 ? -20.723 -6.169 21.581 1.00 82.38 82 LEU A O 1
ATOM 646 N N . PRO A 1 83 ? -21.552 -8.201 22.077 1.00 79.44 83 PRO A N 1
ATOM 647 C CA . PRO A 1 83 ? -22.721 -7.668 22.760 1.00 79.44 83 PRO A CA 1
ATOM 648 C C . PRO A 1 83 ? -22.275 -6.809 23.948 1.00 79.44 83 PRO A C 1
ATOM 650 O O . PRO A 1 83 ? -21.548 -7.277 24.825 1.00 79.44 83 PRO A O 1
ATOM 653 N N . LYS A 1 84 ? -22.713 -5.544 23.975 1.00 70.81 84 LYS A N 1
ATOM 654 C CA . LYS A 1 84 ? -22.452 -4.637 25.097 1.00 70.81 84 LYS A CA 1
ATOM 655 C C . LYS A 1 84 ? -23.078 -5.239 26.358 1.00 70.81 84 LYS A C 1
ATOM 657 O O . LYS A 1 84 ? -24.269 -5.556 26.356 1.00 70.81 84 LYS A O 1
ATOM 662 N N . SER A 1 85 ? -22.296 -5.428 27.422 1.00 60.06 85 SER A N 1
ATOM 663 C CA . SER A 1 85 ? -22.865 -5.802 28.716 1.00 60.06 85 SER A CA 1
ATOM 664 C C . SER A 1 85 ? -23.774 -4.665 29.186 1.00 60.06 85 SER A C 1
ATOM 666 O O . SER A 1 85 ? -23.441 -3.490 29.073 1.00 60.06 85 SER A O 1
ATOM 668 N N . SER A 1 86 ? -24.957 -5.009 29.682 1.00 55.00 86 SER A N 1
ATOM 669 C CA . SER A 1 86 ? -26.047 -4.078 29.998 1.00 55.00 86 SER A CA 1
ATOM 670 C C . SER A 1 86 ? -25.800 -3.172 31.220 1.00 55.00 86 SER A C 1
ATOM 672 O O . SER A 1 86 ? -26.765 -2.710 31.814 1.00 55.00 86 SER A O 1
ATOM 674 N N . ASN A 1 87 ? -24.541 -2.944 31.614 1.00 54.22 87 ASN A N 1
ATOM 675 C CA . ASN A 1 87 ? -24.143 -2.224 32.832 1.00 54.22 87 ASN A CA 1
ATOM 676 C C . ASN A 1 87 ? -23.008 -1.202 32.606 1.00 54.22 87 ASN A C 1
ATOM 678 O O . ASN A 1 87 ? -22.284 -0.881 33.545 1.00 54.22 87 ASN A O 1
ATOM 682 N N . CYS A 1 88 ? -22.822 -0.694 31.390 1.00 47.69 88 CYS A N 1
ATOM 683 C CA . CYS A 1 88 ? -21.941 0.451 31.166 1.00 47.69 88 CYS A CA 1
ATOM 684 C C . CYS A 1 88 ? -22.836 1.660 30.934 1.00 47.69 88 CYS A C 1
ATOM 686 O O . CYS A 1 88 ? -23.616 1.648 29.979 1.00 47.69 88 CYS A O 1
ATOM 688 N N . ASP A 1 89 ? -22.742 2.657 31.812 1.00 45.53 89 ASP A N 1
ATOM 689 C CA . ASP A 1 89 ? -23.310 3.980 31.589 1.00 45.53 89 ASP A CA 1
ATOM 690 C C . ASP A 1 89 ? -23.017 4.419 30.148 1.00 45.53 89 ASP A C 1
ATOM 692 O O . ASP A 1 89 ? -21.945 4.130 29.605 1.00 45.53 89 ASP A O 1
ATOM 696 N N . GLU A 1 90 ? -23.999 5.043 29.498 1.00 50.44 90 GLU A N 1
ATOM 697 C CA . GLU A 1 90 ? -23.813 5.681 28.199 1.00 50.44 90 GLU A CA 1
ATOM 698 C C . GLU A 1 90 ? -22.768 6.787 28.373 1.00 50.44 90 GLU A C 1
ATOM 700 O O . GLU A 1 90 ? -23.101 7.940 28.634 1.00 50.44 90 GLU A O 1
ATOM 705 N N . ASP A 1 91 ? -21.487 6.428 28.277 1.00 45.25 91 ASP A N 1
ATOM 706 C CA . ASP A 1 91 ? -20.418 7.396 28.156 1.00 45.25 91 ASP A CA 1
ATOM 707 C C . ASP A 1 91 ? -20.756 8.219 26.909 1.00 45.25 91 ASP A C 1
ATOM 709 O O . ASP A 1 91 ? -20.619 7.759 25.771 1.00 45.25 91 ASP A O 1
ATOM 713 N N . GLU A 1 92 ? -21.168 9.472 27.125 1.00 47.06 92 GLU A N 1
ATOM 714 C CA . GLU A 1 92 ? -21.348 10.523 26.108 1.00 47.06 92 GLU A CA 1
ATOM 715 C C . GLU A 1 92 ? -20.069 10.755 25.268 1.00 47.06 92 GLU A C 1
ATOM 717 O O . GLU A 1 92 ? -20.044 11.550 24.332 1.00 47.06 92 GLU A O 1
ATOM 722 N N . ASN A 1 93 ? -19.001 10.022 25.589 1.00 46.53 93 ASN A N 1
ATOM 723 C CA . ASN A 1 93 ? -17.703 9.976 24.953 1.00 46.53 93 ASN A CA 1
ATOM 724 C C . ASN A 1 93 ? -17.433 8.604 24.304 1.00 46.53 93 ASN A C 1
ATOM 726 O O . ASN A 1 93 ? -16.303 8.116 24.339 1.00 46.53 93 ASN A O 1
ATOM 730 N N . SER A 1 94 ? -18.462 7.956 23.738 1.00 51.91 94 SER A N 1
ATOM 731 C CA . SER A 1 94 ? -18.290 6.825 22.820 1.00 51.91 94 SER A CA 1
ATOM 732 C C . SER A 1 94 ? -17.427 7.296 21.651 1.00 51.91 94 SER A C 1
ATOM 734 O O . SER A 1 94 ? -17.950 7.807 20.658 1.00 51.91 94 SER A O 1
ATOM 736 N N . ASP A 1 95 ? -16.106 7.158 21.793 1.00 56.78 95 ASP A N 1
ATOM 737 C CA . ASP A 1 95 ? -15.127 7.471 20.762 1.00 56.78 95 ASP A CA 1
ATOM 738 C C . ASP A 1 95 ? -15.647 6.890 19.447 1.00 56.78 95 ASP A C 1
ATOM 740 O O . ASP A 1 95 ? -15.920 5.693 19.338 1.00 56.78 95 ASP A O 1
ATOM 744 N N . CYS A 1 96 ? -15.897 7.770 18.474 1.00 63.34 96 CYS A N 1
ATOM 745 C CA . CYS A 1 96 ? -16.400 7.360 17.171 1.00 63.34 96 CYS A CA 1
ATOM 746 C C . CYS A 1 96 ? -15.487 6.244 16.648 1.00 63.34 96 CYS A C 1
ATOM 748 O O . CYS A 1 96 ? -14.288 6.482 16.489 1.00 63.34 96 CYS A O 1
ATOM 750 N N . ASN A 1 97 ? -16.060 5.056 16.406 1.00 86.44 97 ASN A N 1
ATOM 751 C CA . ASN A 1 97 ? -15.388 3.842 15.927 1.00 86.44 97 ASN A CA 1
ATOM 752 C C . ASN A 1 97 ? -14.968 4.019 14.457 1.00 86.44 97 ASN A C 1
ATOM 754 O O . ASN A 1 97 ? -15.477 3.373 13.544 1.00 86.44 97 ASN A O 1
ATOM 758 N N . VAL A 1 98 ? -14.115 5.010 14.221 1.00 90.50 98 VAL A N 1
ATOM 759 C CA . VAL A 1 98 ? -13.652 5.466 12.920 1.00 90.50 98 VAL A CA 1
ATOM 760 C C . VAL A 1 98 ? -12.140 5.542 13.006 1.00 90.50 98 VAL A C 1
ATOM 762 O O . VAL A 1 98 ? -11.612 6.227 13.889 1.00 90.50 98 VAL A O 1
ATOM 765 N N . TYR A 1 99 ? -11.461 4.900 12.061 1.00 91.19 99 TYR A N 1
ATOM 766 C CA . TYR A 1 99 ? -10.004 4.903 11.966 1.00 91.19 99 TYR A CA 1
ATOM 767 C C . TYR A 1 99 ? -9.568 5.218 10.544 1.00 91.19 99 TYR A C 1
ATOM 769 O O . TYR A 1 99 ? -10.184 4.735 9.594 1.00 91.19 99 TYR A O 1
ATOM 777 N N . ALA A 1 100 ? -8.490 5.987 10.384 1.00 90.69 100 ALA A N 1
ATOM 778 C CA . ALA A 1 100 ? -7.826 6.088 9.092 1.00 90.69 100 ALA A CA 1
ATOM 779 C C . ALA A 1 100 ? -6.690 5.088 9.005 1.00 90.69 100 ALA A C 1
ATOM 781 O O . ALA A 1 100 ? -5.941 4.909 9.965 1.00 90.69 100 ALA A O 1
ATOM 782 N N . LEU A 1 101 ? -6.590 4.470 7.838 1.00 91.50 101 LEU A N 1
ATOM 783 C CA . LEU A 1 101 ? -5.652 3.415 7.512 1.00 91.50 101 LEU A CA 1
ATOM 784 C C . LEU A 1 101 ? -4.921 3.803 6.233 1.00 91.50 101 LEU A C 1
ATOM 786 O O . LEU A 1 101 ? -5.548 4.269 5.280 1.00 91.50 101 LEU A O 1
ATOM 790 N N . ASP A 1 102 ? -3.611 3.613 6.226 1.00 90.88 102 ASP A N 1
ATOM 791 C CA . ASP A 1 102 ? -2.825 3.591 4.997 1.00 90.88 102 ASP A CA 1
ATOM 792 C C . ASP A 1 102 ? -1.605 2.684 5.190 1.00 90.88 102 ASP A C 1
ATOM 794 O O . ASP A 1 102 ? -1.122 2.455 6.312 1.00 90.88 102 ASP A O 1
ATOM 798 N N . CYS A 1 103 ? -1.234 2.045 4.093 1.00 92.94 103 CYS A N 1
ATOM 799 C CA . CYS A 1 103 ? -0.224 1.014 4.034 1.00 92.94 103 CYS A CA 1
ATOM 800 C C . CYS A 1 103 ? 0.844 1.394 3.021 1.00 92.94 103 CYS A C 1
ATOM 802 O O . CYS A 1 103 ? 0.553 1.897 1.937 1.00 92.94 103 CYS A O 1
ATOM 804 N N . GLU A 1 104 ? 2.077 1.020 3.339 1.00 93.19 104 GLU A N 1
ATOM 805 C CA . GLU A 1 104 ? 3.166 1.053 2.380 1.00 93.19 104 GLU A CA 1
ATOM 806 C C . GLU A 1 104 ? 3.518 -0.360 1.945 1.00 93.19 104 GLU A C 1
ATOM 808 O O . GLU A 1 104 ? 3.662 -1.275 2.764 1.00 93.19 104 GLU A O 1
ATOM 813 N N . MET A 1 105 ? 3.668 -0.526 0.633 1.00 93.69 105 MET A N 1
ATOM 814 C CA . MET A 1 105 ? 3.938 -1.814 0.007 1.00 93.69 105 MET A CA 1
ATOM 815 C C . MET A 1 105 ? 5.270 -1.814 -0.731 1.00 93.69 105 MET A C 1
ATOM 817 O O . MET A 1 105 ? 5.707 -0.811 -1.305 1.00 93.69 105 MET A O 1
ATOM 821 N N . VAL A 1 106 ? 5.872 -2.995 -0.783 1.00 95.56 106 VAL A N 1
ATOM 822 C CA . VAL A 1 106 ? 7.127 -3.270 -1.484 1.00 95.56 106 VAL A CA 1
ATOM 823 C C . VAL A 1 106 ? 6.911 -4.346 -2.535 1.00 95.56 106 VAL A C 1
ATOM 825 O O . VAL A 1 106 ? 5.928 -5.086 -2.503 1.00 95.56 106 VAL A O 1
ATOM 828 N N . TYR A 1 107 ? 7.823 -4.421 -3.498 1.00 94.88 107 TYR A N 1
ATOM 829 C CA . TYR A 1 107 ? 7.839 -5.503 -4.470 1.00 94.88 107 TYR A CA 1
ATOM 830 C C . TYR A 1 107 ? 8.779 -6.605 -4.009 1.00 94.88 107 TYR A C 1
ATOM 832 O O . TYR A 1 107 ? 9.973 -6.378 -3.790 1.00 94.88 107 TYR A O 1
ATOM 840 N N . THR A 1 108 ? 8.241 -7.807 -3.937 1.00 93.44 108 THR A N 1
ATOM 841 C CA . THR A 1 108 ? 8.942 -9.042 -3.620 1.00 93.44 108 THR A CA 1
ATOM 842 C C . THR A 1 108 ? 8.823 -10.015 -4.784 1.00 93.44 108 THR A C 1
ATOM 844 O O . THR A 1 108 ? 8.233 -9.717 -5.830 1.00 93.44 108 THR A O 1
ATOM 847 N N . THR A 1 109 ? 9.409 -11.192 -4.623 1.00 91.25 109 THR A N 1
ATOM 848 C CA . THR A 1 109 ? 9.254 -12.292 -5.574 1.00 91.25 109 THR A CA 1
ATOM 849 C C . THR A 1 109 ? 7.843 -12.876 -5.621 1.00 91.25 109 THR A C 1
ATOM 851 O O . THR A 1 109 ? 7.490 -13.488 -6.626 1.00 91.25 109 THR A O 1
ATOM 854 N N . GLY A 1 110 ? 7.044 -12.679 -4.566 1.00 89.75 110 GLY A N 1
ATOM 855 C CA . GLY A 1 110 ? 5.634 -13.074 -4.506 1.00 89.75 110 GLY A CA 1
ATOM 856 C C . GLY A 1 110 ? 4.679 -12.026 -5.085 1.00 89.75 110 GLY A C 1
ATOM 857 O O . GLY A 1 110 ? 3.510 -12.319 -5.334 1.00 89.75 110 GLY A O 1
ATOM 858 N N . GLY A 1 111 ? 5.160 -10.810 -5.345 1.00 92.62 111 GLY A N 1
ATOM 859 C CA . GLY A 1 111 ? 4.378 -9.721 -5.915 1.00 92.62 111 GLY A CA 1
ATOM 860 C C . GLY A 1 111 ? 4.483 -8.449 -5.084 1.00 92.62 111 GLY A C 1
ATOM 861 O O . GLY A 1 111 ? 5.563 -8.071 -4.647 1.00 92.62 111 GLY A O 1
ATOM 862 N N . CYS A 1 112 ? 3.371 -7.743 -4.901 1.00 94.00 112 CYS A N 1
ATOM 863 C CA . CYS A 1 112 ? 3.321 -6.526 -4.093 1.00 94.00 112 CYS A CA 1
ATOM 864 C C . CYS A 1 112 ? 2.817 -6.864 -2.683 1.00 94.00 112 CYS A C 1
ATOM 866 O O . CYS A 1 112 ? 1.664 -7.268 -2.543 1.00 94.00 112 CYS A O 1
ATOM 868 N N . GLU A 1 113 ? 3.659 -6.709 -1.663 1.00 95.56 113 GLU A N 1
ATOM 869 C CA . GLU A 1 113 ? 3.374 -7.122 -0.279 1.00 95.56 113 GLU A CA 1
ATOM 870 C C . GLU A 1 113 ? 3.450 -5.943 0.698 1.00 95.56 113 GLU A C 1
ATOM 872 O O . GLU A 1 113 ? 4.135 -4.950 0.442 1.00 95.56 113 GLU A O 1
ATOM 877 N N . LEU A 1 114 ? 2.726 -6.055 1.814 1.00 96.75 114 LEU A N 1
ATOM 878 C CA . LEU A 1 114 ? 2.714 -5.075 2.900 1.00 96.75 114 LEU A CA 1
ATOM 879 C C . LEU A 1 114 ? 4.090 -4.980 3.572 1.00 96.75 114 LEU A C 1
ATOM 881 O O . LEU A 1 114 ? 4.679 -6.000 3.916 1.00 96.75 114 LEU A O 1
ATOM 885 N N . ALA A 1 115 ? 4.564 -3.759 3.814 1.00 96.75 115 ALA A N 1
ATOM 886 C CA . ALA A 1 115 ? 5.824 -3.504 4.516 1.00 96.75 115 ALA A CA 1
ATOM 887 C C . ALA A 1 115 ? 5.715 -2.470 5.642 1.00 96.75 115 ALA A C 1
ATOM 889 O O . ALA A 1 115 ? 6.578 -2.418 6.517 1.00 96.75 115 ALA A O 1
ATOM 890 N N . ARG A 1 116 ? 4.658 -1.655 5.663 1.00 95.25 116 ARG A N 1
ATOM 891 C CA . ARG A 1 116 ? 4.316 -0.808 6.808 1.00 95.25 116 ARG A CA 1
ATOM 892 C C . ARG A 1 116 ? 2.818 -0.584 6.854 1.00 95.25 116 ARG A C 1
ATOM 894 O O . ARG A 1 116 ? 2.186 -0.443 5.812 1.00 95.25 116 ARG A O 1
ATOM 901 N N . ILE A 1 117 ? 2.271 -0.517 8.057 1.00 94.50 117 ILE A N 1
ATOM 902 C CA . ILE A 1 117 ? 0.888 -0.120 8.300 1.00 94.50 117 ILE A CA 1
ATOM 903 C C . ILE A 1 117 ? 0.865 1.021 9.305 1.00 94.50 117 ILE A C 1
ATOM 905 O O . ILE A 1 117 ? 1.559 0.971 10.324 1.00 94.50 117 ILE A O 1
ATOM 909 N N . THR A 1 118 ? 0.017 2.012 9.054 1.00 92.56 118 THR A N 1
ATOM 910 C CA . THR A 1 118 ? -0.265 3.063 10.026 1.00 92.56 118 THR A CA 1
ATOM 911 C C . THR A 1 118 ? -1.772 3.258 10.173 1.00 92.56 118 THR A C 1
ATOM 913 O O . THR A 1 118 ? -2.521 3.319 9.197 1.00 92.56 118 THR A O 1
ATOM 916 N N . ILE A 1 119 ? -2.219 3.357 11.424 1.00 91.56 119 ILE A N 1
ATOM 917 C CA . ILE A 1 119 ? -3.615 3.541 11.813 1.00 91.56 119 ILE A CA 1
ATOM 918 C C . ILE A 1 119 ? -3.706 4.691 12.793 1.00 91.56 119 ILE A C 1
ATOM 920 O O . ILE A 1 119 ? -3.021 4.706 13.819 1.00 91.56 119 ILE A O 1
ATOM 924 N N . VAL A 1 120 ? -4.602 5.626 12.507 1.00 88.75 120 VAL A N 1
ATOM 925 C CA . VAL A 1 120 ? -4.870 6.782 13.362 1.00 88.75 120 VAL A CA 1
ATOM 926 C C . VAL A 1 120 ? -6.341 6.820 13.760 1.00 88.75 120 VAL A C 1
ATOM 928 O O . VAL A 1 120 ? -7.219 6.497 12.960 1.00 88.75 120 VAL A O 1
ATOM 931 N N . ASN A 1 121 ? -6.617 7.206 15.004 1.00 87.50 121 ASN A N 1
ATOM 932 C CA . ASN A 1 121 ? -7.985 7.389 15.489 1.00 87.50 121 ASN A CA 1
ATOM 933 C C . ASN A 1 121 ? -8.575 8.746 15.051 1.00 87.50 121 ASN A C 1
ATOM 935 O O . ASN A 1 121 ? -7.891 9.605 14.487 1.00 87.50 121 ASN A O 1
ATOM 939 N N . SER A 1 122 ? -9.845 8.975 15.386 1.00 84.25 122 SER A N 1
ATOM 940 C CA . SER A 1 122 ? -10.564 10.239 15.151 1.00 84.25 122 SER A CA 1
ATOM 941 C C . SER A 1 122 ? -9.948 11.467 15.844 1.00 84.25 122 SER A C 1
ATOM 943 O O . SER A 1 122 ? -10.183 12.598 15.419 1.00 84.25 122 SER A O 1
ATOM 945 N N . LYS A 1 123 ? -9.116 11.259 16.875 1.00 83.50 123 LYS A N 1
ATOM 946 C CA . LYS A 1 123 ? -8.336 12.298 17.572 1.00 83.50 123 LYS A CA 1
ATOM 947 C C . LYS A 1 123 ? -6.967 12.543 16.927 1.00 83.50 123 LYS A C 1
ATOM 949 O O . LYS A 1 123 ? -6.152 13.267 17.496 1.00 83.50 123 LYS A O 1
ATOM 954 N N . TYR A 1 124 ? -6.712 11.972 15.747 1.00 79.75 124 TYR A N 1
ATOM 955 C CA . TYR A 1 124 ? -5.461 12.096 14.993 1.00 79.75 124 TYR A CA 1
ATOM 956 C C . TYR A 1 124 ? -4.232 11.496 15.691 1.00 79.75 124 TYR A C 1
ATOM 958 O O . TYR A 1 124 ? -3.097 11.884 15.405 1.00 79.75 124 TYR A O 1
ATOM 966 N N . GLN A 1 125 ? 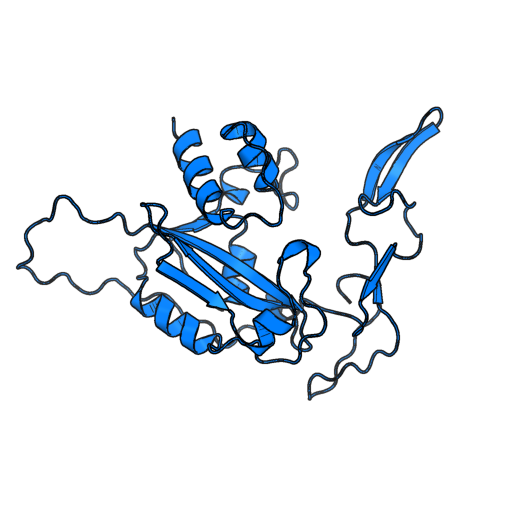-4.444 10.558 16.613 1.00 84.12 125 GLN A N 1
ATOM 967 C CA . GLN A 1 125 ? -3.375 9.881 17.340 1.00 84.12 125 GLN A CA 1
ATOM 968 C C . GLN A 1 125 ? -3.060 8.537 16.671 1.00 84.12 125 GLN A C 1
ATOM 970 O O . GLN A 1 125 ? -3.999 7.792 16.369 1.00 84.12 125 GLN A O 1
ATOM 975 N N . PRO A 1 126 ? -1.774 8.204 16.443 1.00 87.38 126 PRO A N 1
ATOM 976 C CA . PRO A 1 126 ? -1.391 6.899 15.922 1.00 87.38 126 PRO A CA 1
ATOM 977 C C . PRO A 1 126 ? -1.663 5.817 16.971 1.00 87.38 126 PRO A C 1
ATOM 979 O O . PRO A 1 126 ? -1.160 5.887 18.091 1.00 87.38 126 PRO A O 1
ATOM 982 N N . ILE A 1 127 ? -2.475 4.832 16.594 1.00 90.88 127 ILE A N 1
ATOM 983 C CA . ILE A 1 127 ? -2.807 3.655 17.411 1.00 90.88 127 ILE A CA 1
ATOM 984 C C . ILE A 1 127 ? -1.941 2.459 17.008 1.00 90.88 127 ILE A C 1
ATOM 986 O O . ILE A 1 127 ? -1.580 1.643 17.853 1.00 90.88 127 ILE A O 1
ATOM 990 N N . LEU A 1 128 ? -1.577 2.378 15.726 1.00 92.50 128 LEU A N 1
ATOM 991 C CA . LEU A 1 128 ? -0.649 1.392 15.183 1.00 92.50 128 LEU A CA 1
ATOM 992 C C . LEU A 1 128 ? 0.250 2.093 14.161 1.00 92.50 128 LEU A C 1
ATOM 994 O O . LEU A 1 128 ? -0.256 2.813 13.309 1.00 92.50 128 LEU A O 1
ATOM 998 N N . ASP A 1 129 ? 1.562 1.907 14.248 1.00 92.88 129 ASP A N 1
ATOM 999 C CA . ASP A 1 129 ? 2.528 2.352 13.237 1.00 92.88 129 ASP A CA 1
ATOM 1000 C C . ASP A 1 129 ? 3.703 1.377 13.266 1.00 92.88 129 ASP A C 1
ATOM 1002 O O . ASP A 1 129 ? 4.570 1.474 14.132 1.00 92.88 129 ASP A O 1
ATOM 1006 N N . GLU A 1 130 ? 3.665 0.372 12.395 1.00 95.38 130 GLU A N 1
ATOM 1007 C CA . GLU A 1 130 ? 4.566 -0.780 12.469 1.00 95.38 130 GLU A CA 1
ATOM 1008 C C . GLU A 1 130 ? 5.104 -1.146 11.088 1.00 95.38 130 GLU A C 1
ATOM 1010 O O . GLU A 1 130 ? 4.364 -1.157 10.099 1.00 95.38 130 GLU A O 1
ATOM 1015 N N . PHE A 1 131 ? 6.389 -1.502 11.037 1.00 96.38 131 PHE A N 1
ATOM 1016 C CA . PHE A 1 131 ? 6.986 -2.159 9.877 1.00 96.38 131 PHE A CA 1
ATOM 1017 C C . PHE A 1 131 ? 6.649 -3.651 9.889 1.00 96.38 131 PHE A C 1
ATOM 1019 O O . PHE A 1 131 ? 6.629 -4.294 10.944 1.00 96.38 131 PHE A O 1
ATOM 1026 N N . VAL A 1 132 ? 6.402 -4.191 8.701 1.00 97.25 132 VAL A N 1
ATOM 1027 C CA . VAL A 1 132 ? 5.964 -5.567 8.472 1.00 97.25 132 VAL A CA 1
ATOM 1028 C C . VAL A 1 132 ? 7.014 -6.282 7.637 1.00 97.25 132 VAL A C 1
ATOM 1030 O O . VAL A 1 132 ? 7.480 -5.744 6.636 1.00 97.25 132 VAL A O 1
ATOM 1033 N N . CYS A 1 133 ? 7.390 -7.482 8.066 1.00 96.69 133 CYS A N 1
ATOM 1034 C CA . CYS A 1 133 ? 8.286 -8.368 7.343 1.00 96.69 133 CYS A CA 1
ATOM 1035 C C . CYS A 1 133 ? 7.495 -9.063 6.221 1.00 96.69 133 CYS A C 1
ATOM 1037 O O . CYS A 1 133 ? 6.554 -9.803 6.531 1.00 96.69 133 CYS A O 1
ATOM 1039 N N . PRO A 1 134 ? 7.827 -8.830 4.937 1.00 95.19 134 PRO A N 1
ATOM 1040 C CA . PRO A 1 134 ? 7.219 -9.555 3.831 1.00 95.19 134 PRO A CA 1
ATOM 1041 C C . PRO A 1 134 ? 7.605 -11.036 3.874 1.00 95.19 134 PRO A C 1
ATOM 1043 O O . PRO A 1 134 ? 8.731 -11.378 4.238 1.00 95.19 134 PRO A O 1
ATOM 1046 N N . ASP A 1 135 ? 6.698 -11.913 3.447 1.00 92.06 135 ASP A N 1
ATOM 1047 C CA . ASP A 1 135 ? 6.944 -13.360 3.452 1.00 92.06 135 ASP A CA 1
ATOM 1048 C C . ASP A 1 135 ? 7.934 -13.781 2.353 1.00 92.06 135 ASP A C 1
ATOM 1050 O O . ASP A 1 135 ? 8.589 -14.821 2.453 1.00 92.06 135 ASP A O 1
ATOM 1054 N N . ASN A 1 136 ? 8.071 -12.959 1.308 1.00 91.81 136 ASN A N 1
ATOM 1055 C CA . ASN A 1 136 ? 8.933 -13.221 0.168 1.00 91.81 136 ASN A CA 1
ATOM 1056 C C . ASN A 1 136 ? 10.129 -12.247 0.092 1.00 91.81 136 ASN A C 1
ATOM 1058 O O . ASN A 1 136 ? 10.027 -11.083 0.487 1.00 91.81 136 ASN A O 1
ATOM 1062 N N . PRO A 1 137 ? 11.271 -12.667 -0.491 1.00 91.12 137 PRO A N 1
ATOM 1063 C CA . PRO A 1 137 ? 12.431 -11.801 -0.687 1.00 91.12 137 PRO A CA 1
ATOM 1064 C C . PRO A 1 137 ? 12.125 -10.485 -1.418 1.00 91.12 137 PRO A C 1
ATOM 1066 O O . PRO A 1 137 ? 11.582 -10.468 -2.526 1.00 91.12 137 PRO A O 1
ATOM 1069 N N . VAL A 1 138 ? 12.554 -9.365 -0.827 1.00 92.81 138 VAL A N 1
ATOM 1070 C CA . VAL A 1 138 ? 12.343 -8.019 -1.381 1.00 92.81 138 VAL A CA 1
ATOM 1071 C C . VAL A 1 138 ? 13.228 -7.758 -2.605 1.00 92.81 138 VAL A C 1
ATOM 1073 O O . VAL A 1 138 ? 14.464 -7.746 -2.521 1.00 92.81 138 VAL A O 1
ATOM 1076 N N . ILE A 1 139 ? 12.576 -7.449 -3.728 1.00 92.44 139 ILE A N 1
ATOM 1077 C CA . ILE A 1 139 ? 13.190 -7.006 -4.987 1.00 92.44 139 ILE A CA 1
ATOM 1078 C C . ILE A 1 139 ? 13.342 -5.478 -4.989 1.00 92.44 139 ILE A C 1
ATOM 1080 O O . ILE A 1 139 ? 14.406 -4.957 -5.321 1.00 92.44 139 ILE A O 1
ATOM 1084 N N . ASP A 1 140 ? 12.308 -4.732 -4.606 1.00 92.94 140 ASP A N 1
ATOM 1085 C CA . ASP A 1 140 ? 12.362 -3.268 -4.587 1.00 92.94 140 ASP A CA 1
ATOM 1086 C C . ASP A 1 140 ? 11.431 -2.688 -3.520 1.00 92.94 140 ASP A C 1
ATOM 1088 O O . ASP A 1 140 ? 10.224 -2.923 -3.551 1.00 92.94 140 ASP A O 1
ATOM 1092 N N . CYS A 1 141 ? 11.979 -1.866 -2.620 1.00 92.12 141 CYS A N 1
ATOM 1093 C CA . CYS A 1 141 ? 11.210 -1.162 -1.594 1.00 92.12 141 CYS A CA 1
ATOM 1094 C C . CYS A 1 141 ? 10.264 -0.102 -2.174 1.00 92.12 141 CYS A C 1
ATOM 1096 O O . CYS A 1 141 ? 9.408 0.411 -1.464 1.00 92.12 141 CYS A O 1
ATOM 1098 N N . ASN A 1 142 ? 10.416 0.251 -3.454 1.00 90.06 142 ASN A N 1
ATOM 1099 C CA . ASN A 1 142 ? 9.635 1.276 -4.131 1.00 90.06 142 ASN A CA 1
ATOM 1100 C C . ASN A 1 142 ? 9.733 2.646 -3.430 1.00 90.06 142 ASN A C 1
ATOM 1102 O O . ASN A 1 142 ? 8.776 3.419 -3.439 1.00 90.06 142 ASN A O 1
ATOM 1106 N N . SER A 1 143 ? 10.907 2.955 -2.861 1.00 88.38 143 SER A N 1
ATOM 1107 C CA . SER A 1 143 ? 11.143 4.051 -1.904 1.00 88.38 143 SER A CA 1
ATOM 1108 C C . SER A 1 143 ? 10.687 5.431 -2.373 1.00 88.38 143 SER A C 1
ATOM 1110 O O . SER A 1 143 ? 10.361 6.273 -1.551 1.00 88.38 143 SER A O 1
ATOM 1112 N N . ARG A 1 144 ? 10.625 5.675 -3.692 1.00 84.88 144 ARG A N 1
ATOM 1113 C CA . ARG A 1 144 ? 10.060 6.917 -4.254 1.00 84.88 144 ARG A CA 1
ATOM 1114 C C . ARG A 1 144 ? 8.626 7.155 -3.780 1.00 84.88 144 ARG A C 1
ATOM 1116 O O . ARG A 1 144 ? 8.238 8.299 -3.608 1.00 84.88 144 ARG A O 1
ATOM 1123 N N . PHE A 1 145 ? 7.842 6.088 -3.688 1.00 82.56 145 PHE A N 1
ATOM 1124 C CA . PHE A 1 145 ? 6.435 6.155 -3.324 1.00 82.56 145 PHE A CA 1
ATOM 1125 C C . PHE A 1 145 ? 6.216 5.761 -1.871 1.00 82.56 145 PHE A C 1
ATOM 1127 O O . PHE A 1 145 ? 5.402 6.403 -1.230 1.00 82.56 145 PHE A O 1
ATOM 1134 N N . SER A 1 146 ? 6.949 4.757 -1.379 1.00 83.06 146 SER A N 1
ATOM 1135 C CA . SER A 1 146 ? 6.744 4.221 -0.033 1.00 83.06 146 SER A CA 1
ATOM 1136 C C . SER A 1 146 ? 7.514 4.939 1.071 1.00 83.06 146 SER A C 1
ATOM 1138 O O . SER A 1 146 ? 7.252 4.735 2.252 1.00 83.06 146 SER A O 1
ATOM 1140 N N . GLY A 1 147 ? 8.558 5.693 0.715 1.00 86.56 147 GLY A N 1
ATOM 1141 C CA . GLY A 1 147 ? 9.507 6.258 1.678 1.00 86.56 147 GLY A CA 1
ATOM 1142 C C . GLY A 1 147 ? 10.325 5.217 2.460 1.00 86.56 147 GLY A C 1
ATOM 1143 O O . GLY A 1 147 ? 11.184 5.601 3.251 1.00 86.56 147 GLY A O 1
ATOM 1144 N N . LEU A 1 148 ? 10.095 3.916 2.238 1.00 89.81 148 LEU A N 1
ATOM 1145 C CA . LEU A 1 148 ? 10.734 2.822 2.966 1.00 89.81 148 LEU A CA 1
ATOM 1146 C C . LEU A 1 148 ? 12.147 2.563 2.462 1.00 89.81 148 LEU A C 1
ATOM 1148 O O . LEU A 1 148 ? 12.405 2.552 1.249 1.00 89.81 148 LEU A O 1
ATOM 1152 N N . LYS A 1 149 ? 13.050 2.266 3.391 1.00 91.81 149 LYS A N 1
ATOM 1153 C CA . LYS A 1 149 ? 14.376 1.737 3.085 1.00 91.81 149 LYS A CA 1
ATOM 1154 C C . LYS A 1 149 ? 14.440 0.245 3.384 1.00 91.81 149 LYS A C 1
ATOM 1156 O O . LYS A 1 149 ? 13.548 -0.322 4.007 1.00 91.81 149 LYS A O 1
ATOM 1161 N N . LEU A 1 150 ? 15.488 -0.414 2.898 1.00 90.88 150 LEU A N 1
ATOM 1162 C CA . LEU A 1 150 ? 15.650 -1.850 3.121 1.00 90.88 150 LEU A CA 1
ATOM 1163 C C . LEU A 1 150 ? 15.899 -2.151 4.604 1.00 90.88 150 LEU A C 1
ATOM 1165 O O . LEU A 1 150 ? 15.370 -3.129 5.120 1.00 90.88 150 LEU A O 1
ATOM 1169 N N . GLU A 1 151 ? 16.618 -1.267 5.297 1.00 93.19 151 GLU A N 1
ATOM 1170 C CA . GLU A 1 151 ? 16.926 -1.411 6.719 1.00 93.19 151 GLU A CA 1
ATOM 1171 C C . GLU A 1 151 ? 15.663 -1.369 7.592 1.00 93.19 151 GLU A C 1
ATOM 1173 O O . GLU A 1 151 ? 15.611 -2.042 8.618 1.00 93.19 151 GLU A O 1
ATOM 1178 N N . ASP A 1 152 ? 14.641 -0.611 7.176 1.00 92.56 152 ASP A N 1
ATOM 1179 C CA . ASP A 1 152 ? 13.352 -0.543 7.875 1.00 92.56 152 ASP A CA 1
ATOM 1180 C C . ASP A 1 152 ? 12.631 -1.902 7.836 1.00 92.56 152 ASP A C 1
ATOM 1182 O O . ASP A 1 152 ? 12.028 -2.329 8.819 1.00 92.56 152 ASP A O 1
ATOM 1186 N N . ILE A 1 153 ? 12.738 -2.605 6.703 1.00 93.06 153 ILE A N 1
ATOM 1187 C CA . ILE A 1 153 ? 12.127 -3.921 6.489 1.00 93.06 153 ILE A CA 1
ATOM 1188 C C . ILE A 1 153 ? 12.915 -5.005 7.227 1.00 93.06 153 ILE A C 1
ATOM 1190 O O . ILE A 1 153 ? 12.327 -5.870 7.865 1.00 93.06 153 ILE A O 1
ATOM 1194 N N . GLU A 1 154 ? 14.247 -4.948 7.189 1.00 91.25 154 GLU A N 1
ATOM 1195 C CA . GLU A 1 154 ? 15.114 -5.908 7.889 1.00 91.25 154 GLU A CA 1
ATOM 1196 C C . GLU A 1 154 ? 14.962 -5.841 9.418 1.00 91.25 154 GLU A C 1
ATOM 1198 O O . GLU A 1 154 ? 15.198 -6.829 10.112 1.00 91.25 154 GLU A O 1
ATOM 1203 N N . GLN A 1 155 ? 14.559 -4.685 9.953 1.00 93.00 155 GLN A N 1
ATOM 1204 C CA . GLN A 1 155 ? 14.290 -4.486 11.381 1.00 93.00 155 GLN A CA 1
ATOM 1205 C C . GLN A 1 155 ? 12.838 -4.790 11.778 1.00 93.00 155 GLN A C 1
ATOM 1207 O O . GLN A 1 155 ? 12.513 -4.746 12.973 1.00 93.00 155 GLN A O 1
ATOM 1212 N N . ALA A 1 156 ? 11.966 -5.085 10.810 1.00 95.12 156 ALA A N 1
ATOM 1213 C CA . ALA A 1 156 ? 10.570 -5.396 11.066 1.00 95.12 156 ALA A CA 1
ATOM 1214 C C . ALA A 1 156 ? 10.439 -6.671 11.909 1.00 95.12 156 ALA A C 1
ATOM 1216 O O . ALA A 1 156 ? 11.128 -7.668 11.696 1.00 95.12 156 ALA A O 1
ATOM 1217 N N . LYS A 1 157 ? 9.535 -6.631 12.890 1.00 94.56 157 LYS A N 1
ATOM 1218 C CA . LYS A 1 157 ? 9.321 -7.737 13.842 1.00 94.56 157 LYS A CA 1
ATOM 1219 C C . LYS A 1 157 ? 8.017 -8.485 13.623 1.00 94.56 157 LYS A C 1
ATOM 1221 O O . LYS A 1 157 ? 7.854 -9.570 14.167 1.00 94.56 157 LYS A O 1
ATOM 1226 N N . TYR A 1 158 ? 7.084 -7.870 12.907 1.00 97.25 158 TYR A N 1
ATOM 1227 C CA . TYR A 1 158 ? 5.736 -8.381 12.732 1.00 97.25 158 TYR A CA 1
ATOM 1228 C C . TYR A 1 158 ? 5.571 -8.936 11.329 1.00 97.25 158 TYR A C 1
ATOM 1230 O O . TYR A 1 158 ? 6.035 -8.327 10.366 1.00 97.25 158 TYR A O 1
ATOM 1238 N N . HIS A 1 159 ? 4.867 -10.053 11.221 1.00 97.25 159 HIS A N 1
ATOM 1239 C CA . HIS A 1 159 ? 4.369 -10.567 9.952 1.00 97.25 159 HIS A CA 1
ATOM 1240 C C . HIS A 1 159 ? 2.926 -10.111 9.725 1.00 97.25 159 HIS A C 1
ATOM 1242 O O . HIS A 1 159 ? 2.254 -9.603 10.631 1.00 97.25 159 HIS A O 1
ATOM 1248 N N . ILE A 1 160 ? 2.419 -10.316 8.509 1.00 96.88 160 ILE A N 1
ATOM 1249 C CA . ILE A 1 160 ? 1.040 -9.964 8.149 1.00 96.88 160 ILE A CA 1
ATOM 1250 C C . ILE A 1 160 ? 0.009 -10.573 9.110 1.00 96.88 160 ILE A C 1
ATOM 1252 O O . ILE A 1 160 ? -0.946 -9.898 9.486 1.00 96.88 160 ILE A O 1
ATOM 1256 N N . THR A 1 161 ? 0.230 -11.800 9.587 1.00 97.44 161 THR A N 1
ATOM 1257 C CA . THR A 1 161 ? -0.671 -12.477 10.531 1.00 97.44 161 THR A CA 1
ATOM 1258 C C . THR A 1 161 ? -0.740 -11.781 11.889 1.00 97.44 161 THR A C 1
ATOM 1260 O O . THR A 1 161 ? -1.814 -11.703 12.486 1.00 97.44 161 THR A O 1
ATOM 1263 N N . ASP A 1 162 ? 0.379 -11.229 12.370 1.00 97.69 162 ASP A N 1
ATOM 1264 C CA . ASP A 1 162 ? 0.414 -10.475 13.627 1.00 97.69 162 ASP A CA 1
ATOM 1265 C C . ASP A 1 162 ? -0.372 -9.173 13.490 1.00 97.69 162 ASP A C 1
ATOM 1267 O O . ASP A 1 162 ? -1.140 -8.796 14.379 1.00 97.69 162 ASP A O 1
ATOM 1271 N N . ILE A 1 163 ? -0.209 -8.499 12.349 1.00 97.88 163 ILE A N 1
ATOM 1272 C CA . ILE A 1 163 ? -0.961 -7.289 12.027 1.00 97.88 163 ILE A CA 1
ATOM 1273 C C . ILE A 1 163 ? -2.449 -7.610 11.933 1.00 97.88 163 ILE A C 1
ATOM 1275 O O . ILE A 1 163 ? -3.238 -6.970 12.619 1.00 97.88 163 ILE A O 1
ATOM 1279 N N . GLN A 1 164 ? -2.846 -8.636 11.182 1.00 98.00 164 GLN A N 1
ATOM 1280 C CA . GLN A 1 164 ? -4.242 -9.067 11.082 1.00 98.00 164 GLN A CA 1
ATOM 1281 C C . GLN A 1 164 ? -4.859 -9.355 12.454 1.00 98.00 164 GLN A C 1
ATOM 1283 O O . GLN A 1 164 ? -5.959 -8.882 12.738 1.00 98.00 164 GLN A O 1
ATOM 1288 N N . ALA A 1 165 ? -4.145 -10.055 13.340 1.00 97.25 165 ALA A N 1
ATOM 1289 C CA . ALA A 1 165 ? -4.612 -10.302 14.701 1.00 97.25 165 ALA A CA 1
ATOM 1290 C C . ALA A 1 165 ? -4.801 -8.997 15.495 1.00 97.25 165 ALA A C 1
ATOM 1292 O O . ALA A 1 165 ? -5.806 -8.838 16.191 1.00 97.25 165 ALA A O 1
ATOM 1293 N N . LYS A 1 166 ? -3.880 -8.032 15.374 1.00 96.31 166 LYS A N 1
ATOM 1294 C CA . LYS A 1 166 ? -4.042 -6.699 15.982 1.00 96.31 166 LYS A CA 1
ATOM 1295 C C . LYS A 1 166 ? -5.263 -5.966 15.416 1.00 96.31 166 LYS A C 1
ATOM 1297 O O . LYS A 1 166 ? -6.017 -5.382 16.190 1.00 96.31 166 LYS A O 1
ATOM 1302 N N . LEU A 1 167 ? -5.497 -6.036 14.105 1.00 95.62 167 LEU A N 1
ATOM 1303 C CA . LEU A 1 167 ? -6.640 -5.387 13.453 1.00 95.62 167 LEU A CA 1
ATOM 1304 C C . LEU A 1 167 ? -7.972 -5.998 13.862 1.00 95.62 167 LEU A C 1
ATOM 1306 O O . LEU A 1 167 ? -8.898 -5.254 14.146 1.00 95.62 167 LEU A O 1
ATOM 1310 N N . LEU A 1 168 ? -8.073 -7.323 13.946 1.00 94.88 168 LEU A N 1
ATOM 1311 C CA . LEU A 1 168 ? -9.304 -7.998 14.370 1.00 94.88 168 LEU A CA 1
ATOM 1312 C C . LEU A 1 168 ? -9.641 -7.759 15.849 1.00 94.88 168 LEU A C 1
ATOM 1314 O O . LEU A 1 168 ? -10.794 -7.904 16.239 1.00 94.88 168 LEU A O 1
ATOM 1318 N N . ASN A 1 169 ? -8.649 -7.397 16.668 1.00 92.12 169 ASN A N 1
ATOM 1319 C CA . ASN A 1 169 ? -8.877 -6.957 18.045 1.00 92.12 169 ASN A CA 1
ATOM 1320 C C . ASN A 1 169 ? -9.253 -5.471 18.136 1.00 92.12 169 ASN A C 1
ATOM 1322 O O . ASN A 1 169 ? -9.922 -5.071 19.085 1.00 92.12 169 ASN A O 1
ATOM 1326 N N . LEU A 1 170 ? -8.794 -4.652 17.186 1.00 91.12 170 LEU A N 1
ATOM 1327 C CA . LEU A 1 170 ? -9.056 -3.214 17.162 1.00 91.12 170 LEU A CA 1
ATOM 1328 C C . LEU A 1 170 ? -10.379 -2.873 16.465 1.00 91.12 170 LEU A C 1
ATOM 1330 O O . LEU A 1 170 ? -11.036 -1.908 16.844 1.00 91.12 170 LEU A O 1
ATOM 1334 N N . PHE A 1 171 ? -10.745 -3.638 15.438 1.00 91.88 171 PHE A N 1
ATOM 1335 C CA . PHE A 1 171 ? -11.863 -3.363 14.547 1.00 91.88 171 PHE A CA 1
ATOM 1336 C C . PHE A 1 171 ? -12.908 -4.469 14.604 1.00 91.88 171 PHE A C 1
ATOM 1338 O O . PHE A 1 171 ? -12.597 -5.658 14.510 1.00 91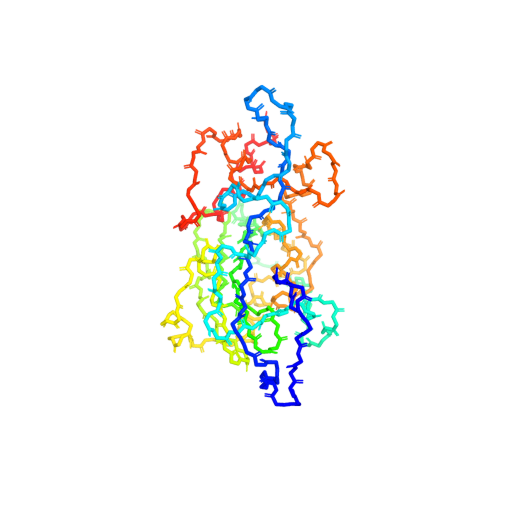.88 171 PHE A O 1
ATOM 1345 N N . ASP A 1 172 ? -14.165 -4.051 14.630 1.00 93.38 172 ASP A N 1
ATOM 1346 C CA . ASP A 1 172 ? -15.311 -4.909 14.372 1.00 93.38 172 ASP A CA 1
ATOM 1347 C C . ASP A 1 172 ? -15.930 -4.570 13.002 1.00 93.38 172 ASP A C 1
ATOM 1349 O O . ASP A 1 172 ? -15.440 -3.732 12.240 1.00 93.38 172 ASP A O 1
ATOM 1353 N N . SER A 1 173 ? -17.006 -5.260 12.632 1.00 94.06 173 SER A N 1
ATOM 1354 C CA . SER A 1 173 ? -17.714 -5.016 11.374 1.00 94.06 173 SER A CA 1
ATOM 1355 C C . SER A 1 173 ? -18.450 -3.673 11.340 1.00 94.06 173 SER A C 1
ATOM 1357 O O . SER A 1 173 ? -18.925 -3.273 10.273 1.00 94.06 173 SER A O 1
ATOM 1359 N N . ASP A 1 174 ? -18.598 -3.016 12.493 1.00 92.50 174 ASP A N 1
ATOM 1360 C CA . ASP A 1 174 ? -19.250 -1.724 12.641 1.00 92.50 174 ASP A CA 1
ATOM 1361 C C . ASP A 1 174 ? -18.286 -0.534 12.626 1.00 92.50 174 ASP A C 1
ATOM 1363 O O . ASP A 1 174 ? -18.745 0.580 12.345 1.00 92.50 174 ASP A O 1
ATOM 1367 N N . THR A 1 175 ? -16.990 -0.779 12.828 1.00 93.44 175 THR A N 1
ATOM 1368 C CA . THR A 1 175 ? -15.900 0.174 12.608 1.00 93.44 175 THR A CA 1
ATOM 1369 C C . THR A 1 175 ? -15.964 0.765 11.204 1.00 93.44 175 THR A C 1
ATOM 1371 O O . THR A 1 175 ? -16.265 0.058 10.254 1.00 93.44 175 THR A O 1
ATOM 1374 N N . ILE A 1 176 ? -15.675 2.059 11.052 1.00 93.50 176 ILE A N 1
ATOM 1375 C CA . ILE A 1 176 ? -15.550 2.725 9.752 1.00 93.50 176 ILE A CA 1
ATOM 1376 C C . ILE A 1 176 ? -14.069 2.955 9.452 1.00 93.50 176 ILE A C 1
ATOM 1378 O O . ILE A 1 176 ? -13.392 3.698 10.165 1.00 93.50 176 ILE A O 1
ATOM 1382 N N . LEU A 1 177 ? -13.578 2.369 8.363 1.00 94.19 177 LEU A N 1
ATOM 1383 C CA . LEU A 1 177 ? -12.222 2.612 7.874 1.00 94.19 177 LEU A CA 1
ATOM 1384 C C . LEU A 1 177 ? -12.204 3.748 6.854 1.00 94.19 177 LEU A C 1
ATOM 1386 O O . LEU A 1 177 ? -13.003 3.784 5.919 1.00 94.19 177 LEU A O 1
ATOM 1390 N N . VAL A 1 178 ? -11.272 4.675 7.025 1.00 92.81 178 VAL A N 1
ATOM 1391 C CA . VAL A 1 178 ? -11.113 5.873 6.203 1.00 92.81 178 VAL A CA 1
ATOM 1392 C C . VAL A 1 178 ? -9.750 5.850 5.517 1.00 92.81 178 VAL A C 1
ATOM 1394 O O . VAL A 1 178 ? -8.743 5.534 6.139 1.00 92.81 178 VAL A O 1
ATOM 1397 N N . GLY A 1 179 ? -9.674 6.219 4.241 1.00 91.56 179 GLY A N 1
ATOM 1398 C CA . GLY A 1 179 ? -8.384 6.264 3.550 1.00 91.56 179 GLY A CA 1
ATOM 1399 C C . GLY A 1 179 ? -8.472 6.778 2.122 1.00 91.56 179 GLY A C 1
ATOM 1400 O O . GLY A 1 179 ? -9.450 7.429 1.735 1.00 91.56 179 GLY A O 1
ATOM 1401 N N . HIS A 1 180 ? -7.434 6.518 1.331 1.00 89.62 180 HIS A N 1
ATOM 1402 C CA . HIS A 1 180 ? -7.348 6.962 -0.057 1.00 89.62 180 HIS A CA 1
ATOM 1403 C C . HIS A 1 180 ? -6.891 5.827 -0.972 1.00 89.62 180 HIS A C 1
ATOM 1405 O O . HIS A 1 180 ? -5.726 5.462 -0.963 1.00 89.62 180 HIS A O 1
ATOM 1411 N N . SER A 1 181 ? -7.783 5.339 -1.838 1.00 91.00 181 SER A N 1
ATOM 1412 C CA . SER A 1 181 ? -7.549 4.153 -2.680 1.00 91.00 181 SER A CA 1
ATOM 1413 C C . SER A 1 181 ? -7.326 2.859 -1.881 1.00 91.00 181 SER A C 1
ATOM 1415 O O . SER A 1 181 ? -6.509 2.029 -2.281 1.00 91.00 181 SER A O 1
ATOM 1417 N N . LEU A 1 182 ? -8.131 2.661 -0.829 1.00 93.06 182 LEU A N 1
ATOM 1418 C CA . LEU A 1 182 ? -8.018 1.580 0.162 1.00 93.06 182 LEU A CA 1
ATOM 1419 C C . LEU A 1 182 ? -8.123 0.163 -0.412 1.00 93.06 182 LEU A C 1
ATOM 1421 O O . LEU A 1 182 ? -7.804 -0.804 0.267 1.00 93.06 182 LEU A O 1
ATOM 1425 N N . GLU A 1 183 ? -8.571 0.018 -1.657 1.00 92.50 183 GLU A N 1
ATOM 1426 C CA . GLU A 1 183 ? -8.523 -1.243 -2.400 1.00 92.50 183 GLU A CA 1
ATOM 1427 C C . GLU A 1 183 ? -7.138 -1.907 -2.316 1.00 92.50 183 GLU A C 1
ATOM 1429 O O . GLU A 1 183 ? -7.040 -3.089 -1.998 1.00 92.50 183 GLU A O 1
ATOM 1434 N N . SER A 1 184 ? -6.066 -1.153 -2.588 1.00 90.50 184 SER A N 1
ATOM 1435 C CA . SER A 1 184 ? -4.709 -1.716 -2.585 1.00 90.50 184 SER A CA 1
ATOM 1436 C C . SER A 1 184 ? -4.244 -2.071 -1.175 1.00 90.50 184 SER A C 1
ATOM 1438 O O . SER A 1 184 ? -3.621 -3.116 -0.999 1.00 90.50 184 SER A O 1
ATOM 1440 N N . ASP A 1 185 ? -4.584 -1.243 -0.190 1.00 94.56 185 ASP A N 1
ATOM 1441 C CA . ASP A 1 185 ? -4.275 -1.461 1.221 1.00 94.56 185 ASP A CA 1
ATOM 1442 C C . ASP A 1 185 ? -4.960 -2.722 1.758 1.00 94.56 185 ASP A C 1
ATOM 1444 O O . ASP A 1 185 ? -4.313 -3.585 2.345 1.00 94.56 185 ASP A O 1
ATOM 1448 N N . LEU A 1 186 ? -6.263 -2.879 1.509 1.00 95.88 186 LEU A N 1
ATOM 1449 C CA . LEU A 1 186 ? -7.047 -4.017 1.995 1.00 95.88 186 LEU A CA 1
ATOM 1450 C C . LEU A 1 186 ? -6.637 -5.336 1.335 1.00 95.88 186 LEU A C 1
ATOM 1452 O O . LEU A 1 186 ? -6.634 -6.370 2.002 1.00 95.88 186 LEU A O 1
ATOM 1456 N N . ILE A 1 187 ? -6.247 -5.305 0.056 1.00 95.31 187 ILE A N 1
ATOM 1457 C CA . ILE A 1 187 ? -5.658 -6.468 -0.621 1.00 95.31 187 ILE A CA 1
ATOM 1458 C C . ILE A 1 187 ? -4.302 -6.815 0.006 1.00 95.31 187 ILE A C 1
ATOM 1460 O O . ILE A 1 187 ? -4.072 -7.976 0.331 1.00 95.31 187 ILE A O 1
ATOM 1464 N N . ALA A 1 188 ? -3.423 -5.830 0.226 1.00 95.06 188 ALA A N 1
ATOM 1465 C CA . ALA A 1 188 ? -2.107 -6.061 0.829 1.00 95.06 188 ALA A CA 1
ATOM 1466 C C . ALA A 1 188 ? -2.200 -6.570 2.279 1.00 95.06 188 ALA A C 1
ATOM 1468 O O . ALA A 1 188 ? -1.401 -7.406 2.689 1.00 95.06 188 ALA A O 1
ATOM 1469 N N . LEU A 1 189 ? -3.199 -6.107 3.035 1.00 96.25 189 LEU A N 1
ATOM 1470 C CA . LEU A 1 189 ? -3.520 -6.587 4.383 1.00 96.25 189 LEU A CA 1
ATOM 1471 C C . LEU A 1 189 ? -4.227 -7.941 4.400 1.00 96.25 189 LEU A C 1
ATOM 1473 O O . LEU A 1 189 ? -4.386 -8.535 5.471 1.00 96.25 189 LEU A O 1
ATOM 1477 N N . LYS A 1 190 ? -4.708 -8.396 3.239 1.00 96.62 190 LYS A N 1
ATOM 1478 C CA . LYS A 1 190 ? -5.617 -9.531 3.112 1.00 96.62 190 LYS A CA 1
ATOM 1479 C C . LYS A 1 190 ? -6.788 -9.393 4.101 1.00 96.62 190 LYS A C 1
ATOM 1481 O O . LYS A 1 190 ? -7.079 -10.287 4.891 1.00 96.62 190 LYS A O 1
ATOM 1486 N N . LEU A 1 191 ? -7.435 -8.226 4.112 1.00 97.06 191 LEU A N 1
ATOM 1487 C CA . LEU A 1 191 ? -8.518 -7.889 5.040 1.00 97.06 191 LEU A CA 1
ATOM 1488 C C . LEU A 1 191 ? -9.808 -7.586 4.275 1.00 97.06 191 LEU A C 1
ATOM 1490 O O . LEU A 1 191 ? -9.862 -6.693 3.433 1.00 97.06 191 LEU A O 1
ATOM 1494 N N . ILE A 1 192 ? -10.882 -8.285 4.631 1.00 96.88 192 ILE A N 1
ATOM 1495 C CA . ILE A 1 192 ? -12.231 -8.036 4.129 1.00 96.88 192 ILE A CA 1
ATOM 1496 C C . ILE A 1 192 ? -12.998 -7.240 5.183 1.00 96.88 192 ILE A C 1
ATOM 1498 O O . ILE A 1 192 ? -13.364 -7.752 6.244 1.00 96.88 192 ILE A O 1
ATOM 1502 N N . HIS A 1 193 ? -13.290 -5.986 4.854 1.00 96.62 193 HIS A N 1
ATOM 1503 C CA . HIS A 1 193 ? -14.070 -5.080 5.684 1.00 96.62 193 HIS A CA 1
ATOM 1504 C C . HIS A 1 193 ? -15.096 -4.325 4.827 1.00 96.62 193 HIS A C 1
ATOM 1506 O O . HIS A 1 193 ? -14.841 -4.033 3.661 1.00 96.62 193 HIS A O 1
ATOM 1512 N N . LYS A 1 194 ? -16.288 -4.050 5.373 1.00 95.06 194 LYS A N 1
ATOM 1513 C CA . LYS A 1 194 ? -17.425 -3.540 4.580 1.00 95.06 194 LYS A CA 1
ATOM 1514 C C . LYS A 1 194 ? -17.671 -2.041 4.724 1.00 95.06 194 LYS A C 1
ATOM 1516 O O . LYS A 1 194 ? -18.183 -1.429 3.789 1.00 95.06 194 LYS A O 1
ATOM 1521 N N . LYS A 1 195 ? -17.362 -1.447 5.877 1.00 95.31 195 LYS A N 1
ATOM 1522 C CA . LYS A 1 195 ? -17.684 -0.047 6.169 1.00 95.31 195 LYS A CA 1
ATOM 1523 C C . LYS A 1 195 ? -16.475 0.834 5.887 1.00 95.31 195 LYS A C 1
ATOM 1525 O O . LYS A 1 195 ? -15.648 1.098 6.750 1.00 95.31 195 LYS A O 1
ATOM 1530 N N . ILE A 1 196 ? -16.366 1.271 4.637 1.00 94.44 196 ILE A N 1
ATOM 1531 C CA . ILE A 1 196 ? -15.200 2.007 4.146 1.00 94.44 196 ILE A CA 1
ATOM 1532 C C . ILE A 1 196 ? -15.623 3.366 3.589 1.00 94.44 196 ILE A C 1
ATOM 1534 O O . ILE A 1 196 ? -16.564 3.458 2.800 1.00 94.44 196 ILE A O 1
ATOM 1538 N N . VAL A 1 197 ? -14.879 4.409 3.949 1.00 93.44 197 VAL A N 1
ATOM 1539 C CA . VAL A 1 197 ? -14.925 5.731 3.322 1.00 93.44 197 VAL A CA 1
ATOM 1540 C C . VAL A 1 197 ? -13.614 5.954 2.571 1.00 93.44 197 VAL A C 1
ATOM 1542 O O . VAL A 1 197 ? -12.589 6.318 3.147 1.00 93.44 197 VAL A O 1
ATOM 1545 N N . ASP A 1 198 ? -13.651 5.740 1.258 1.00 91.44 198 ASP A N 1
ATOM 1546 C CA . ASP A 1 198 ? -12.501 5.949 0.380 1.00 91.44 198 ASP A CA 1
ATOM 1547 C C . ASP A 1 198 ? -12.575 7.326 -0.292 1.00 91.44 198 ASP A C 1
ATOM 1549 O O . ASP A 1 198 ? -13.429 7.591 -1.143 1.00 91.44 198 ASP A O 1
ATOM 1553 N N . THR A 1 199 ? -11.639 8.208 0.049 1.00 89.88 199 THR A N 1
ATOM 1554 C CA . THR A 1 199 ? -11.567 9.565 -0.511 1.00 89.88 199 THR A CA 1
ATOM 1555 C C . THR A 1 199 ? -11.354 9.592 -2.026 1.00 89.88 199 THR A C 1
ATOM 1557 O O . THR A 1 199 ? -11.794 10.532 -2.684 1.00 89.88 199 THR A O 1
ATOM 1560 N N . SER A 1 200 ? -10.732 8.572 -2.622 1.00 89.06 200 SER A N 1
ATOM 1561 C CA . SER A 1 200 ? -10.585 8.486 -4.082 1.00 89.06 200 SER A CA 1
ATOM 1562 C C . SER A 1 200 ? -11.921 8.247 -4.801 1.00 89.06 200 SER A C 1
ATOM 1564 O O . SER A 1 200 ? -12.053 8.592 -5.978 1.00 89.06 200 SER A O 1
ATOM 1566 N N . ILE A 1 201 ? -12.908 7.698 -4.082 1.00 90.25 201 ILE A N 1
ATOM 1567 C CA . ILE A 1 201 ? -14.281 7.485 -4.549 1.00 90.25 201 ILE A CA 1
ATOM 1568 C C . ILE A 1 201 ? -15.147 8.705 -4.220 1.00 90.25 201 ILE A C 1
ATOM 1570 O O . ILE A 1 201 ? -15.875 9.177 -5.090 1.00 90.25 201 ILE A O 1
ATOM 1574 N N . VAL A 1 202 ? -15.036 9.242 -2.997 1.00 90.75 202 VAL A N 1
ATOM 1575 C CA . VAL A 1 202 ? -15.786 10.436 -2.554 1.00 90.75 202 VAL A CA 1
ATOM 1576 C C . VAL A 1 202 ? -15.450 11.659 -3.414 1.00 90.75 202 VAL A C 1
ATOM 1578 O O . VAL A 1 202 ? -16.337 12.441 -3.749 1.00 90.75 202 VAL A O 1
ATOM 1581 N N . PHE A 1 203 ? -14.189 11.800 -3.832 1.00 89.25 203 PHE A N 1
ATOM 1582 C CA . PHE A 1 203 ? -13.730 12.882 -4.704 1.00 89.25 203 PHE A CA 1
ATOM 1583 C C . PHE A 1 203 ? -13.291 12.338 -6.069 1.00 89.25 203 PHE A C 1
ATOM 1585 O O . PHE A 1 203 ? -12.086 12.253 -6.352 1.00 89.25 203 PHE A O 1
ATOM 1592 N N . PRO A 1 204 ? -14.243 11.985 -6.950 1.00 88.88 204 PRO A N 1
ATOM 1593 C CA . PRO A 1 204 ? -13.927 11.351 -8.217 1.00 88.88 204 PRO A CA 1
ATOM 1594 C C . PRO A 1 204 ? -13.142 12.293 -9.134 1.00 88.88 204 PRO A C 1
ATOM 1596 O O . PRO A 1 204 ? -13.272 13.522 -9.112 1.00 88.88 204 PRO A O 1
ATOM 1599 N N . HIS A 1 205 ? -12.313 11.707 -9.993 1.00 89.75 205 HIS A N 1
ATOM 1600 C CA . HIS A 1 205 ? -11.656 12.459 -11.051 1.00 89.75 205 HIS A CA 1
ATOM 1601 C C . HIS A 1 205 ? -12.673 12.877 -12.123 1.00 89.75 205 HIS A C 1
ATOM 1603 O O . HIS A 1 205 ? -13.548 12.097 -12.491 1.00 89.75 205 HIS A O 1
ATOM 1609 N N . ARG A 1 206 ? -12.514 14.073 -12.706 1.00 87.62 206 ARG A N 1
ATOM 1610 C CA . ARG A 1 206 ? -13.437 14.608 -13.733 1.00 87.62 206 ARG A CA 1
ATOM 1611 C C . ARG A 1 206 ? -13.573 13.719 -14.974 1.00 87.62 206 ARG A C 1
ATOM 1613 O O . ARG A 1 206 ? -14.604 13.733 -15.627 1.00 87.62 206 ARG A O 1
ATOM 1620 N N . LEU A 1 207 ? -12.519 12.971 -15.301 1.00 87.62 207 LEU A N 1
ATOM 1621 C CA . LEU A 1 207 ? -12.493 12.024 -16.427 1.00 87.62 207 LEU A CA 1
ATOM 1622 C C . LEU A 1 207 ? -13.008 10.620 -16.067 1.00 87.62 207 LEU A C 1
ATOM 1624 O O . LEU A 1 207 ? -12.974 9.739 -16.919 1.00 87.62 207 LEU A O 1
ATOM 1628 N N . GLY A 1 208 ? -13.436 10.396 -14.823 1.00 85.50 208 GLY A N 1
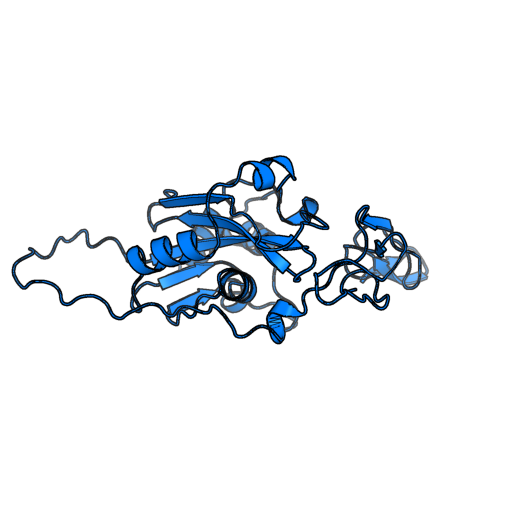ATOM 1629 C CA . GLY A 1 208 ? -13.860 9.085 -14.339 1.00 85.50 208 GLY A CA 1
ATOM 1630 C C . GLY A 1 208 ? -12.727 8.058 -14.224 1.00 85.50 208 GLY A C 1
ATOM 1631 O O . GLY A 1 208 ? -11.548 8.341 -14.480 1.00 85.50 208 GLY A O 1
ATOM 1632 N N . LEU A 1 209 ? -13.106 6.844 -13.819 1.00 80.75 209 LEU A N 1
ATOM 1633 C CA . LEU A 1 209 ? -12.205 5.697 -13.727 1.00 80.75 209 LEU A CA 1
ATOM 1634 C C . LEU A 1 209 ? -11.581 5.373 -15.100 1.00 80.75 209 LEU A C 1
ATOM 1636 O O . LEU A 1 209 ? -12.224 5.578 -16.128 1.00 80.75 209 LEU A O 1
ATOM 1640 N N . PRO A 1 210 ? -10.331 4.877 -15.145 1.00 82.00 210 PRO A N 1
ATOM 1641 C CA . PRO A 1 210 ? -9.473 4.492 -14.017 1.00 82.00 210 PRO A CA 1
ATOM 1642 C C . PRO A 1 210 ? -8.673 5.659 -13.402 1.00 82.00 210 PRO A C 1
ATOM 1644 O O . PRO A 1 210 ? -7.777 5.435 -12.589 1.00 82.00 210 PRO A O 1
ATOM 1647 N N . ASN A 1 211 ? -8.940 6.912 -13.788 1.00 84.50 211 ASN A N 1
ATOM 1648 C CA . ASN A 1 211 ? -8.220 8.058 -13.238 1.00 84.50 211 ASN A CA 1
ATOM 1649 C C . ASN A 1 211 ? -8.739 8.368 -11.828 1.00 84.50 211 ASN A C 1
ATOM 1651 O O . ASN A 1 211 ? -9.917 8.660 -11.648 1.00 84.50 211 ASN A O 1
ATOM 1655 N N . LYS A 1 212 ? -7.850 8.337 -10.832 1.00 88.12 212 LYS A N 1
ATOM 1656 C CA . LYS A 1 212 ? -8.121 8.774 -9.455 1.00 88.12 212 LYS A CA 1
ATOM 1657 C C . LYS A 1 212 ? -7.387 10.097 -9.202 1.00 88.12 212 LYS A C 1
ATOM 1659 O O . LYS A 1 212 ? -6.296 10.315 -9.738 1.00 88.12 212 LYS A O 1
ATOM 1664 N N . ARG A 1 213 ? -7.979 11.009 -8.425 1.00 87.31 213 ARG A N 1
ATOM 1665 C CA . ARG A 1 213 ? -7.281 12.229 -7.978 1.00 87.31 213 ARG A CA 1
ATOM 1666 C C . ARG A 1 213 ? -6.248 11.821 -6.936 1.00 87.31 213 ARG A C 1
ATOM 1668 O O . ARG A 1 213 ? -6.601 11.110 -6.014 1.00 87.31 213 ARG A O 1
ATOM 1675 N N . ALA A 1 214 ? -5.005 12.279 -7.058 1.00 85.81 214 ALA A N 1
ATOM 1676 C CA . ALA A 1 214 ? -4.011 12.039 -6.015 1.00 85.81 214 ALA A CA 1
ATOM 1677 C C . ALA A 1 214 ? -4.396 12.787 -4.728 1.00 85.81 214 ALA A C 1
ATOM 1679 O O . ALA A 1 214 ? -4.796 13.953 -4.815 1.00 85.81 214 ALA A O 1
ATOM 1680 N N . LEU A 1 215 ? -4.196 12.175 -3.555 1.00 84.69 215 LEU A N 1
ATOM 1681 C CA . LEU A 1 215 ? -4.494 12.809 -2.264 1.00 84.69 215 LEU A CA 1
ATOM 1682 C C . LEU A 1 215 ? -3.841 14.189 -2.129 1.00 84.69 215 LEU A C 1
ATOM 1684 O O . LEU A 1 215 ? -4.506 15.144 -1.751 1.00 84.69 215 LEU A O 1
ATOM 1688 N N . ARG A 1 216 ? -2.580 14.342 -2.550 1.00 82.44 216 ARG A N 1
ATOM 1689 C CA . ARG A 1 216 ? -1.883 15.643 -2.544 1.00 82.44 216 ARG A CA 1
ATOM 1690 C C . ARG A 1 216 ? -2.648 16.756 -3.271 1.00 82.44 216 ARG A C 1
ATOM 1692 O O . ARG A 1 216 ? -2.609 17.903 -2.843 1.00 82.44 216 ARG A O 1
ATOM 1699 N N . ASN A 1 217 ? -3.362 16.421 -4.350 1.00 85.69 217 ASN A N 1
ATOM 1700 C CA . ASN A 1 217 ? -4.158 17.391 -5.094 1.00 85.69 217 ASN A CA 1
ATOM 1701 C C . ASN A 1 217 ? -5.431 17.746 -4.315 1.00 85.69 217 ASN A C 1
ATOM 1703 O O . ASN A 1 217 ? -5.824 18.905 -4.309 1.00 85.69 217 ASN A O 1
ATOM 1707 N N . LEU A 1 218 ? -6.057 16.767 -3.648 1.00 85.88 218 LEU A N 1
ATOM 1708 C CA . LEU A 1 218 ? -7.214 17.005 -2.775 1.00 85.88 218 LEU A CA 1
ATOM 1709 C C . LEU A 1 218 ? -6.838 17.901 -1.595 1.00 85.88 218 LEU A C 1
ATOM 1711 O O . LEU A 1 218 ? -7.538 18.862 -1.305 1.00 85.88 218 LEU A O 1
ATOM 1715 N N . VAL A 1 219 ? -5.699 17.630 -0.965 1.00 84.38 219 VAL A N 1
ATOM 1716 C CA . VAL A 1 219 ? -5.181 18.413 0.160 1.00 84.38 219 VAL A CA 1
ATOM 1717 C C . VAL A 1 219 ? -4.839 19.836 -0.262 1.00 84.38 219 VAL A C 1
ATOM 1719 O O . VAL A 1 219 ? -5.238 20.784 0.409 1.00 84.38 219 VAL A O 1
ATOM 1722 N N . SER A 1 220 ? -4.177 20.003 -1.407 1.00 85.38 220 SER A N 1
ATOM 1723 C CA . SER A 1 220 ? -3.876 21.334 -1.936 1.00 85.38 220 SER A CA 1
ATOM 1724 C C . SER A 1 220 ? -5.132 22.128 -2.283 1.00 85.38 220 SER A C 1
ATOM 1726 O O . SER A 1 220 ? -5.131 23.339 -2.109 1.00 85.38 220 SER A O 1
ATOM 1728 N N . GLU A 1 221 ? -6.182 21.483 -2.786 1.00 84.94 221 GLU A N 1
ATOM 1729 C CA . GLU A 1 221 ? -7.412 22.166 -3.196 1.00 84.94 221 GLU A CA 1
ATOM 1730 C C . GLU A 1 221 ? -8.326 22.488 -2.008 1.00 84.94 221 GLU A C 1
ATOM 1732 O O . GLU A 1 221 ? -8.804 23.613 -1.889 1.00 84.94 221 GLU A O 1
ATOM 1737 N N . ILE A 1 222 ? -8.547 21.518 -1.119 1.00 83.06 222 ILE A N 1
ATOM 1738 C CA . ILE A 1 222 ? -9.525 21.618 -0.027 1.00 83.06 222 ILE A CA 1
ATOM 1739 C C . ILE A 1 222 ? -8.896 22.259 1.210 1.00 83.06 222 ILE A C 1
ATOM 1741 O O . ILE A 1 222 ? -9.499 23.125 1.832 1.00 83.06 222 ILE A O 1
ATOM 1745 N N . LEU A 1 223 ? -7.672 21.860 1.563 1.00 82.06 223 LEU A N 1
ATOM 1746 C CA . LEU A 1 223 ? -6.996 22.334 2.775 1.00 82.06 223 LEU A CA 1
ATOM 1747 C C . LEU A 1 223 ? -6.027 23.489 2.502 1.00 82.06 223 LEU A C 1
ATOM 1749 O O . LEU A 1 223 ? -5.461 24.024 3.450 1.00 82.06 223 LEU A O 1
ATOM 1753 N N . GLN A 1 224 ? -5.817 23.863 1.231 1.00 82.19 224 GLN A N 1
ATOM 1754 C CA . GLN A 1 224 ? -4.860 24.901 0.819 1.00 82.19 224 GLN A CA 1
ATOM 1755 C C . GLN A 1 224 ? -3.438 24.631 1.350 1.00 82.19 224 GLN A C 1
ATOM 1757 O O . GLN A 1 224 ? -2.687 25.546 1.685 1.00 82.19 224 GLN A O 1
ATOM 1762 N N . GLN A 1 225 ? -3.066 23.348 1.441 1.00 80.75 225 GLN A N 1
ATOM 1763 C CA . GLN A 1 225 ? -1.776 22.891 1.959 1.00 80.75 225 GLN A CA 1
ATOM 1764 C C . GLN A 1 225 ? -1.016 22.072 0.918 1.00 80.75 225 GLN A C 1
ATOM 1766 O O . GLN A 1 225 ? -1.575 21.211 0.243 1.00 80.75 225 GLN A O 1
ATOM 1771 N N . ILE A 1 226 ? 0.290 22.308 0.818 1.00 74.75 226 ILE A N 1
ATOM 1772 C CA . ILE A 1 226 ? 1.179 21.519 -0.035 1.00 74.75 226 ILE A CA 1
ATOM 1773 C C . ILE A 1 226 ? 1.814 20.433 0.827 1.00 74.75 226 ILE A C 1
ATOM 1775 O O . ILE A 1 226 ? 2.491 20.737 1.808 1.00 74.75 226 ILE A O 1
ATOM 1779 N N . ILE A 1 227 ? 1.614 19.173 0.444 1.00 70.56 227 ILE A N 1
ATOM 1780 C CA . ILE A 1 227 ? 2.213 18.018 1.118 1.00 70.56 227 ILE A CA 1
ATOM 1781 C C . ILE A 1 227 ? 3.250 17.352 0.211 1.00 70.56 227 ILE A C 1
ATOM 1783 O O . ILE A 1 227 ? 3.051 17.237 -1.002 1.00 70.56 227 ILE A O 1
ATOM 1787 N N . GLN A 1 228 ? 4.370 16.934 0.800 1.00 58.53 228 GLN A N 1
ATOM 1788 C CA . GLN A 1 228 ? 5.400 16.134 0.131 1.00 58.53 228 GLN A CA 1
ATOM 1789 C C . GLN A 1 228 ? 5.096 14.637 0.300 1.00 58.53 228 GLN A C 1
ATOM 1791 O O . GLN A 1 228 ? 4.373 14.260 1.221 1.00 58.53 228 GLN A O 1
ATOM 1796 N N . GLN A 1 229 ? 5.629 13.795 -0.595 1.00 54.19 229 GLN A N 1
ATOM 1797 C CA . GLN A 1 229 ? 5.443 12.333 -0.544 1.00 54.19 229 GLN A CA 1
ATOM 1798 C C . GLN A 1 229 ? 6.026 11.713 0.742 1.00 54.19 229 GLN A C 1
ATOM 1800 O O . GLN A 1 229 ? 5.483 10.733 1.221 1.00 54.19 229 GLN A O 1
ATOM 1805 N N . ASP A 1 230 ? 7.014 12.355 1.376 1.00 47.56 230 ASP A N 1
ATOM 1806 C CA . ASP A 1 230 ? 7.695 11.846 2.582 1.00 47.56 230 ASP A CA 1
ATOM 1807 C C . ASP A 1 230 ? 7.048 12.292 3.916 1.00 47.56 230 ASP A C 1
ATOM 1809 O O . ASP A 1 230 ? 7.674 12.296 4.981 1.00 47.56 230 ASP A O 1
ATOM 1813 N N . GLY A 1 231 ? 5.797 12.755 3.884 1.00 49.31 231 GLY A N 1
ATOM 1814 C CA . GLY A 1 231 ? 5.133 13.316 5.056 1.00 49.31 231 GLY A CA 1
ATOM 1815 C C . GLY A 1 231 ? 4.544 12.248 5.978 1.00 49.31 231 GLY A C 1
ATOM 1816 O O . GLY A 1 231 ? 3.541 11.636 5.630 1.00 49.31 231 GLY A O 1
ATOM 1817 N N . LYS A 1 232 ? 5.054 12.164 7.218 1.00 49.41 232 LYS A N 1
ATOM 1818 C CA . LYS A 1 232 ? 4.534 11.408 8.392 1.00 49.41 232 LYS A CA 1
ATOM 1819 C C . LYS A 1 232 ? 3.042 11.633 8.748 1.00 49.41 232 LYS A C 1
ATOM 1821 O O . LYS A 1 232 ? 2.580 11.189 9.791 1.00 49.41 232 LYS A O 1
ATOM 1826 N N . TRP A 1 233 ? 2.302 12.361 7.915 1.00 56.09 233 TRP A N 1
ATOM 1827 C CA . TRP A 1 233 ? 0.974 12.910 8.171 1.00 56.09 233 TRP A CA 1
ATOM 1828 C C . TRP A 1 233 ? -0.039 12.598 7.058 1.00 56.09 233 TRP A C 1
ATOM 1830 O O . TRP A 1 233 ? -1.147 13.124 7.118 1.00 56.09 233 TRP A O 1
ATOM 1840 N N . PHE A 1 234 ? 0.300 11.760 6.065 1.00 59.91 234 PHE A N 1
ATOM 1841 C CA . PHE A 1 234 ? -0.584 11.408 4.935 1.00 59.91 234 PHE A CA 1
ATOM 1842 C C . PHE A 1 234 ? -1.995 10.982 5.406 1.00 59.91 234 PHE A C 1
ATOM 1844 O O . PHE A 1 234 ? -3.007 11.522 4.956 1.00 59.91 234 PHE A O 1
ATOM 1851 N N . TYR A 1 235 ? -2.036 10.158 6.453 1.00 61.12 235 TYR A N 1
ATOM 1852 C CA . TYR A 1 235 ? -3.215 9.668 7.182 1.00 61.12 235 TYR A CA 1
ATOM 1853 C C . TYR A 1 235 ? -4.106 10.772 7.780 1.00 61.12 235 TYR A C 1
ATOM 1855 O O . TYR A 1 235 ? -5.335 10.692 7.744 1.00 61.12 235 TYR A O 1
ATOM 1863 N N . LEU A 1 236 ? -3.495 11.839 8.311 1.00 60.75 236 LEU A N 1
ATOM 1864 C CA . LEU A 1 236 ? -4.205 12.975 8.913 1.00 60.75 236 LEU A CA 1
ATOM 1865 C C . LEU A 1 236 ? -5.019 13.737 7.867 1.00 60.75 236 LEU A C 1
ATOM 1867 O O . LEU A 1 236 ? -6.073 14.307 8.163 1.00 60.75 236 LEU A O 1
ATOM 1871 N N . TYR A 1 237 ? -4.494 13.788 6.646 1.00 65.75 237 TYR A N 1
ATOM 1872 C CA . TYR A 1 237 ? -5.091 14.560 5.578 1.00 65.75 237 TYR A CA 1
ATOM 1873 C C . TYR A 1 237 ? -6.332 13.891 4.999 1.00 65.75 237 TYR A C 1
ATOM 1875 O O . TYR A 1 237 ? -7.250 14.616 4.634 1.00 65.75 237 TYR A O 1
ATOM 1883 N N . CYS A 1 238 ? -6.422 12.557 4.990 1.00 60.03 238 CYS A N 1
ATOM 1884 C CA . CYS A 1 238 ? -7.648 11.849 4.610 1.00 60.03 238 CYS A CA 1
ATOM 1885 C C . CYS A 1 238 ? -8.831 12.272 5.494 1.00 60.03 238 CYS A C 1
ATOM 1887 O O . CYS A 1 238 ? -9.864 12.696 4.973 1.00 60.03 238 CYS A O 1
ATOM 1889 N N . TYR A 1 239 ? -8.649 12.264 6.820 1.00 65.06 239 TYR A N 1
ATOM 1890 C CA . TYR A 1 239 ? -9.662 12.756 7.761 1.00 65.06 239 TYR A CA 1
ATOM 1891 C C . TYR A 1 239 ? -10.004 14.225 7.539 1.00 65.06 239 TYR A C 1
ATOM 1893 O O . TYR A 1 239 ? -11.177 14.581 7.433 1.00 65.06 239 TYR A O 1
ATOM 1901 N N . LYS A 1 240 ? -8.985 15.088 7.457 1.00 68.31 240 LYS A N 1
ATOM 1902 C CA . LYS A 1 240 ? -9.200 16.530 7.300 1.00 68.31 240 LYS A CA 1
ATOM 1903 C C . LYS A 1 240 ? -9.911 16.859 5.992 1.00 68.31 240 LYS A C 1
ATOM 1905 O O . LYS A 1 240 ? -10.788 17.715 6.003 1.00 68.31 240 LYS A O 1
ATOM 1910 N N . VAL A 1 241 ? -9.569 16.180 4.898 1.00 67.94 241 VAL A N 1
ATOM 1911 C CA . VAL A 1 241 ? -10.216 16.349 3.591 1.00 67.94 241 VAL A CA 1
ATOM 1912 C C . VAL A 1 241 ? -11.690 15.948 3.659 1.00 67.94 241 VAL A C 1
ATOM 1914 O O . VAL A 1 241 ? -12.525 16.704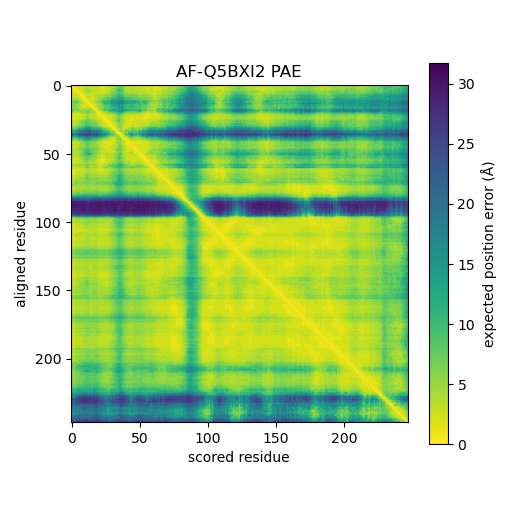 3.177 1.00 67.94 241 VAL A O 1
ATOM 1917 N N . ILE A 1 242 ? -12.027 14.819 4.295 1.00 64.69 242 ILE A N 1
ATOM 1918 C CA . ILE A 1 242 ? -13.429 14.394 4.448 1.00 64.69 242 ILE A CA 1
ATOM 1919 C C . ILE A 1 242 ? -14.206 15.395 5.303 1.00 64.69 242 ILE A C 1
ATOM 1921 O O . ILE A 1 242 ? -15.233 15.901 4.856 1.00 64.69 242 ILE A O 1
ATOM 1925 N N . ILE A 1 243 ? -13.699 15.734 6.491 1.00 59.81 243 ILE A N 1
ATOM 1926 C CA . ILE A 1 243 ? -14.402 16.622 7.427 1.00 59.81 243 ILE A CA 1
ATOM 1927 C C . ILE A 1 243 ? -14.604 18.016 6.817 1.00 59.81 243 ILE A C 1
ATOM 1929 O O . ILE A 1 243 ? -15.714 18.530 6.857 1.00 59.81 243 ILE A O 1
ATOM 1933 N N . ASN A 1 244 ? -13.577 18.613 6.202 1.00 59.22 244 ASN A N 1
ATOM 1934 C CA . ASN A 1 244 ? -13.681 19.964 5.626 1.00 59.22 244 ASN A CA 1
ATOM 1935 C C . ASN A 1 244 ? -14.492 20.018 4.322 1.00 59.22 244 ASN A C 1
ATOM 1937 O O . ASN A 1 244 ? -14.795 21.107 3.859 1.00 59.22 244 ASN A O 1
ATOM 1941 N N . SER A 1 245 ? -14.827 18.875 3.718 1.00 56.38 245 SER A N 1
ATOM 1942 C CA . SER A 1 245 ? -15.694 18.819 2.530 1.00 56.38 245 SER A CA 1
ATOM 1943 C C . SER A 1 245 ? -17.179 18.638 2.841 1.00 56.38 245 SER A C 1
ATOM 1945 O O . SER A 1 245 ? -18.011 18.779 1.948 1.00 56.38 245 SER A O 1
ATOM 1947 N N . ALA A 1 246 ? -17.502 18.262 4.082 1.00 48.38 246 ALA A N 1
ATOM 1948 C CA . ALA A 1 246 ? -18.869 18.032 4.536 1.00 48.38 246 ALA A CA 1
ATOM 1949 C C . ALA A 1 246 ? -19.577 19.326 4.990 1.00 48.38 246 ALA A C 1
ATOM 1951 O O . ALA A 1 246 ? -20.767 19.281 5.304 1.00 48.38 246 ALA A O 1
ATOM 1952 N N . TYR A 1 247 ? -18.853 20.451 5.010 1.00 37.12 247 TYR A N 1
ATOM 1953 C CA . TYR A 1 247 ? -19.308 21.797 5.371 1.00 37.12 247 TYR A CA 1
ATOM 1954 C C . TYR A 1 247 ? -19.023 22.774 4.228 1.00 37.12 247 TYR A C 1
ATOM 1956 O O . TYR A 1 247 ? -19.811 23.735 4.084 1.00 37.12 247 TYR A O 1
#

Foldseek 3Di:
DVFQPDDWDADPQLHTPDDDKDAGQPFAFDWDQDVPPGTATAGPRPRDHPPDTHPDTQPLHDFAACCLPPPLPPADEFAADDDDDPPDPPPPPPFQLEKEKDFQWFTFSSHIATFWIWIAGPVRHTPDTFGEAEPGHTSGSPCQQRVDDPVRNVPGDHHLVNVVVVDSVSDHLNRAYFYAPCSVVCSNSSYDHDRYDHPQVVPDDPVGPPDTDDLQVLCCVQVVDHDDSNDPCNRVSRSVSVVSVVD

Solvent-accessible surface a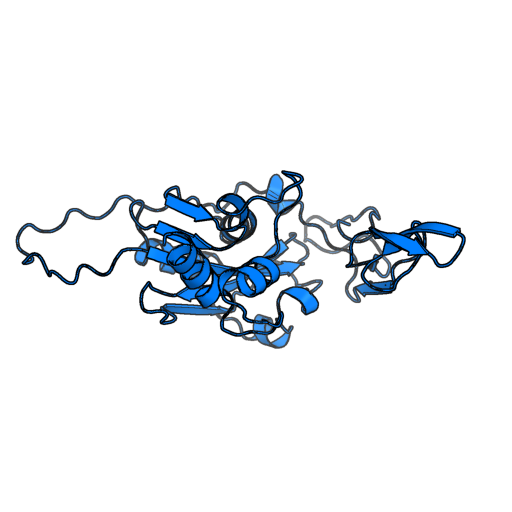rea (backbone atoms only — not comparable to full-atom values): 14363 Å² total; per-residue (Å²): 37,79,65,59,66,50,86,65,45,60,50,100,84,39,49,71,66,51,83,62,74,30,47,19,57,93,34,64,70,42,84,40,80,41,90,96,74,53,73,44,55,26,22,71,67,76,68,42,53,80,88,59,79,39,85,41,75,35,87,72,26,71,44,44,54,59,39,79,81,70,60,84,74,82,62,45,67,47,45,74,68,75,82,77,68,96,81,65,77,85,58,93,71,68,71,67,62,38,36,30,50,53,60,30,51,25,29,20,53,70,12,57,37,41,34,31,44,39,32,25,42,81,85,70,44,77,79,43,78,47,43,22,34,54,96,42,66,77,49,40,50,51,37,89,72,45,65,43,54,71,69,56,39,74,67,28,84,34,42,64,69,56,50,46,54,52,46,57,72,75,34,36,49,77,32,35,42,32,24,69,58,46,68,60,40,32,56,44,60,27,46,50,77,84,42,68,50,38,48,33,67,78,47,61,30,96,81,37,80,94,49,64,51,56,65,57,57,53,36,36,68,74,68,71,39,89,68,65,85,80,47,100,49,64,61,55,47,46,55,50,50,53,60,68,66,76,111

Organism: Schistosoma japonicum (NCBI:txid6182)

pLDDT: mean 85.0, std 12.99, range [37.12, 98.0]

Mean predicted aligned error: 7.88 Å

Radius of gyration: 20.49 Å; Cα contacts (8 Å, |Δi|>4): 441; chains: 1; bounding box: 45×48×66 Å